Protein AF-F3GJQ0-F1 (afdb_monomer)

Nearest PDB structures (foldseek):
  4s3q-assembly3_C  TM=9.282E-01  e=2.557E-17  Escherichia coli K-12
  4s3r-assembly1_A  TM=8.932E-01  e=2.275E-17  Escherichia coli K-12
  4s3p-assembly1_A  TM=9.246E-01  e=1.756E-16  Escherichia coli K-12
  5jjh-assembly1_A  TM=8.600E-01  e=1.630E-13  Corynebacterium glutamicum
  1esw-assembly1_A  TM=8.258E-01  e=5.330E-09  Thermus aquaticus

Sequence (246 aa):
TVSAPPDILNRAGQSWGISAFSPDGLKRNGFRAFIEMLRANFAHAGGLRIDHVMGLQRLWVIPQGAPPSEGAYLNFPLDDMLRLLSLESWRHKAIVLGEDLGTVPEGLSEKLSARAILGMRVLLFEQNNGQFKPILDWSDQALATTSTHDLPTLAGWLSELDIEWNARLGHIDDQHESQWREERTREYESLRRALSQNIDSMPSDTEDPAQIIDAQHQRIIAALLSLQHFNALPCFTGRLRRCTVA

Solvent-accessible surface area (backbone atoms only — not comparable to full-atom values): 14317 Å² total; per-residue (Å²): 55,35,37,38,60,53,42,94,89,41,69,70,31,38,75,71,83,39,84,70,84,51,53,67,55,35,62,78,54,72,38,47,72,62,52,53,53,50,51,65,61,41,71,86,33,69,48,46,76,40,77,57,39,55,51,48,43,36,38,38,34,22,60,85,92,54,60,34,80,68,41,47,76,48,72,34,64,31,72,61,51,53,50,51,51,48,49,53,29,60,75,55,69,25,50,41,33,30,38,59,76,81,91,66,61,89,68,48,69,59,58,33,46,78,64,68,30,21,34,57,42,38,51,87,67,46,47,60,95,55,38,43,55,48,74,87,75,55,68,88,58,35,52,74,38,73,53,55,94,94,45,56,51,62,64,36,54,76,67,44,45,56,58,52,50,34,45,74,72,64,76,42,53,74,68,54,48,54,49,51,53,55,47,47,54,49,31,50,56,28,43,52,53,37,46,63,76,76,46,85,85,75,89,74,95,62,86,50,66,69,59,46,46,50,53,52,49,51,52,51,50,52,58,51,49,55,62,54,66,76,66,73,53,68,83,80,65,78,59,84,70,81,81,77,87,126

Secondary structure (DSSP, 8-state):
-BEE---SS-TT-EE--PPPPPHHHHHHTTTHHHHHHHHHHHTT-SEEEETTGGGGTEEEE--TT--GGG-EEEE--HHHHHHHHHHHHHHHT-EEEE---SSPPTTHHHHHHTTT-BEEEEGGGSEETTEEPPGGGS-TTEEEES--TTS--HHHHHTTHHHHHHHHTTSS-HHHHHHHHHHHHHHHHHHHHHHHTTS---------HHHHHHHHHHHHHHHHHHHHHTT--TTTTT--------

Structure (mmCIF, N/CA/C/O backbone):
data_AF-F3GJQ0-F1
#
_entry.id   AF-F3GJQ0-F1
#
loop_
_atom_site.group_PDB
_atom_site.id
_atom_site.type_symbol
_atom_site.label_atom_id
_atom_site.label_alt_id
_atom_site.label_comp_id
_atom_site.label_asym_id
_atom_site.label_entity_id
_atom_site.label_seq_id
_atom_site.pdbx_PDB_ins_code
_atom_site.Cartn_x
_atom_site.Cartn_y
_atom_site.Cartn_z
_atom_site.occupancy
_atom_site.B_iso_or_equiv
_atom_site.auth_seq_id
_atom_site.auth_comp_id
_atom_site.auth_asym_id
_atom_site.auth_atom_id
_atom_site.pdbx_PDB_model_num
ATOM 1 N N . THR A 1 1 ? 1.895 17.422 10.135 1.00 90.44 1 THR A N 1
ATOM 2 C CA . THR A 1 1 ? 1.193 16.752 9.018 1.00 90.44 1 THR A CA 1
ATOM 3 C C . THR A 1 1 ? 1.656 15.313 8.907 1.00 90.44 1 THR A C 1
ATOM 5 O O . THR A 1 1 ? 2.754 15.016 9.371 1.00 90.44 1 THR A O 1
ATOM 8 N N . VAL A 1 2 ? 0.839 14.431 8.329 1.00 93.25 2 VAL A N 1
ATOM 9 C CA . VAL A 1 2 ? 1.269 13.079 7.934 1.00 93.25 2 VAL A CA 1
ATOM 10 C C . VAL A 1 2 ? 2.226 13.177 6.747 1.00 93.25 2 VAL A C 1
ATOM 12 O O . VAL A 1 2 ? 2.123 14.092 5.921 1.00 93.25 2 VAL A O 1
ATOM 15 N N . SER A 1 3 ? 3.199 12.278 6.733 1.00 91.25 3 SER A N 1
ATOM 16 C CA . SER A 1 3 ? 4.356 12.274 5.851 1.00 91.25 3 SER A CA 1
ATOM 17 C C . SER A 1 3 ? 4.866 10.829 5.702 1.00 91.25 3 SER A C 1
ATOM 19 O O . SER A 1 3 ? 4.375 9.930 6.382 1.00 91.25 3 SER A O 1
ATOM 21 N N . ALA A 1 4 ? 5.862 10.612 4.847 1.00 90.50 4 ALA A N 1
ATOM 22 C CA . ALA A 1 4 ? 6.683 9.404 4.829 1.00 90.50 4 ALA A CA 1
ATOM 23 C C . ALA A 1 4 ? 8.164 9.795 4.962 1.00 90.50 4 ALA A C 1
ATOM 25 O O . ALA A 1 4 ? 8.564 10.818 4.387 1.00 90.50 4 ALA A O 1
ATOM 26 N N . PRO A 1 5 ? 8.975 9.024 5.710 1.00 89.00 5 PRO A N 1
ATOM 27 C CA . PRO A 1 5 ? 10.404 9.285 5.799 1.00 89.00 5 PRO A CA 1
ATOM 28 C C . PRO A 1 5 ? 11.064 9.093 4.423 1.00 89.00 5 PRO A C 1
ATOM 30 O O . PRO A 1 5 ? 10.507 8.397 3.575 1.00 89.00 5 PRO A O 1
ATOM 33 N N . PRO A 1 6 ? 12.253 9.672 4.196 1.00 84.44 6 PRO A N 1
ATOM 34 C CA . PRO A 1 6 ? 13.086 9.318 3.053 1.00 84.44 6 PRO A CA 1
ATOM 35 C C . PRO A 1 6 ? 13.263 7.804 2.904 1.00 84.44 6 PRO A C 1
ATOM 37 O O . PRO A 1 6 ? 13.593 7.119 3.875 1.00 84.44 6 PRO A O 1
ATOM 40 N N . ASP A 1 7 ? 13.076 7.298 1.688 1.00 81.06 7 ASP A N 1
ATOM 41 C CA . ASP A 1 7 ? 13.273 5.890 1.348 1.00 81.06 7 ASP A CA 1
ATOM 42 C C . ASP A 1 7 ? 14.056 5.722 0.030 1.00 81.06 7 ASP A C 1
ATOM 44 O O . ASP A 1 7 ? 14.554 6.688 -0.555 1.00 81.06 7 ASP A O 1
ATOM 48 N N . ILE A 1 8 ? 14.244 4.469 -0.397 1.00 71.25 8 ILE A N 1
ATOM 49 C CA . ILE A 1 8 ? 15.052 4.119 -1.575 1.00 71.25 8 ILE A CA 1
ATOM 50 C C . ILE A 1 8 ? 14.435 4.678 -2.867 1.00 71.25 8 ILE A C 1
ATOM 52 O O . ILE A 1 8 ? 15.179 5.103 -3.752 1.00 71.25 8 ILE A O 1
ATOM 56 N N . LEU A 1 9 ? 13.102 4.699 -2.963 1.00 70.38 9 LEU A N 1
ATOM 57 C CA . LEU A 1 9 ? 12.359 5.170 -4.133 1.00 70.38 9 LEU A CA 1
ATOM 58 C C . LEU A 1 9 ? 12.178 6.690 -4.096 1.00 70.38 9 LEU A C 1
ATOM 60 O O . LEU A 1 9 ? 12.309 7.360 -5.116 1.00 70.38 9 LEU A O 1
ATOM 64 N N . ASN A 1 10 ? 11.928 7.251 -2.914 1.00 77.44 10 ASN A N 1
ATOM 65 C CA . ASN A 1 10 ? 11.795 8.678 -2.689 1.00 77.44 10 ASN A CA 1
ATOM 66 C C . ASN A 1 10 ? 12.786 9.161 -1.623 1.00 77.44 10 ASN A C 1
ATOM 68 O O . ASN A 1 10 ? 12.472 9.287 -0.435 1.00 77.44 10 ASN A O 1
ATOM 72 N N . ARG A 1 11 ? 13.993 9.508 -2.083 1.00 79.75 11 ARG A N 1
ATOM 73 C CA . ARG A 1 11 ? 15.100 9.971 -1.227 1.00 79.75 11 ARG A CA 1
ATOM 74 C C . ARG A 1 11 ? 14.817 11.287 -0.498 1.00 79.75 11 ARG A C 1
ATOM 76 O O . ARG A 1 11 ? 15.514 11.599 0.462 1.00 79.75 11 ARG A O 1
ATOM 83 N N . ALA A 1 12 ? 13.832 12.067 -0.941 1.00 82.12 12 ALA A N 1
ATOM 84 C CA . ALA A 1 12 ? 13.420 13.296 -0.264 1.00 82.12 12 ALA A CA 1
ATOM 85 C C . ALA A 1 12 ? 12.366 13.045 0.832 1.00 82.12 12 ALA A C 1
ATOM 87 O O . ALA A 1 12 ? 12.103 13.929 1.651 1.00 82.12 12 ALA A O 1
ATOM 88 N N . GLY A 1 13 ? 11.772 11.849 0.866 1.00 85.19 13 GLY A N 1
ATOM 89 C CA . GLY A 1 13 ? 10.565 11.567 1.633 1.00 85.19 13 GLY A CA 1
ATOM 90 C C . GLY A 1 13 ? 9.341 12.257 1.030 1.00 85.19 13 GLY A C 1
ATOM 91 O O . GLY A 1 13 ? 9.386 12.847 -0.049 1.00 85.19 13 GLY A O 1
ATOM 92 N N . GLN A 1 14 ? 8.214 12.178 1.729 1.00 88.31 14 GLN A N 1
ATOM 93 C CA . GLN A 1 14 ? 6.944 12.710 1.229 1.00 88.31 14 GLN A CA 1
ATOM 94 C C . GLN A 1 14 ? 6.239 13.535 2.291 1.00 88.31 14 GLN A C 1
ATOM 96 O O . GLN A 1 14 ? 6.299 13.205 3.469 1.00 88.31 14 GLN A O 1
ATOM 101 N N . SER A 1 15 ? 5.513 14.573 1.889 1.00 89.25 15 SER A N 1
ATOM 102 C CA . SER A 1 15 ? 4.594 15.301 2.765 1.00 89.25 15 SER A CA 1
ATOM 103 C C . SER A 1 15 ? 3.219 15.314 2.118 1.00 89.25 15 SER A C 1
ATOM 105 O O . SER A 1 15 ? 3.046 15.883 1.045 1.00 89.25 15 SER A O 1
ATOM 107 N N . TRP A 1 16 ? 2.244 14.672 2.760 1.00 89.81 16 TRP A N 1
ATOM 108 C CA . TRP A 1 16 ? 0.916 14.471 2.170 1.00 89.81 16 TRP A CA 1
ATOM 109 C C . TRP A 1 16 ? -0.072 15.590 2.503 1.00 89.81 16 TRP A C 1
ATOM 111 O O . TRP A 1 16 ? -1.194 15.593 2.014 1.00 89.81 16 TRP A O 1
ATOM 121 N N . GLY A 1 17 ? 0.317 16.540 3.359 1.00 87.19 17 GLY A N 1
ATOM 122 C CA . GLY A 1 17 ? -0.520 17.693 3.705 1.00 87.19 17 GLY A CA 1
ATOM 123 C C . GLY A 1 17 ? -1.812 17.360 4.465 1.00 87.19 17 GLY A C 1
ATOM 124 O O . GLY A 1 17 ? -2.675 18.226 4.592 1.00 87.19 17 GLY A O 1
ATOM 125 N N . ILE A 1 18 ? -1.958 16.135 4.982 1.00 89.25 18 ILE A N 1
ATOM 126 C CA . ILE A 1 18 ? -3.141 15.690 5.728 1.00 89.25 18 ILE A CA 1
ATOM 127 C C . ILE A 1 18 ? -2.894 15.655 7.242 1.00 89.25 18 ILE A C 1
ATOM 129 O O . ILE A 1 18 ? -1.776 15.454 7.729 1.00 89.25 18 ILE A O 1
ATOM 133 N N . SER A 1 19 ? -3.969 15.833 8.006 1.00 89.94 19 SER A N 1
ATOM 134 C CA . SER A 1 19 ? -3.965 15.687 9.464 1.00 89.94 19 SER A CA 1
ATOM 135 C C . SER A 1 19 ? -4.218 14.236 9.868 1.00 89.94 19 SER A C 1
ATOM 137 O O . SER A 1 19 ? -5.042 13.555 9.265 1.00 89.94 19 SER A O 1
ATOM 139 N N . ALA A 1 20 ? -3.550 13.781 10.928 1.00 90.50 20 ALA A N 1
ATOM 140 C CA . ALA A 1 20 ? -3.835 12.496 11.561 1.00 90.50 20 ALA A CA 1
ATOM 141 C C . ALA A 1 20 ? -4.808 12.660 12.731 1.00 90.50 20 ALA A C 1
ATOM 143 O O . ALA A 1 20 ? -4.910 13.729 13.341 1.00 90.50 20 ALA A O 1
ATOM 144 N N . PHE A 1 21 ? -5.458 11.564 13.115 1.00 94.56 21 PHE A N 1
ATOM 145 C CA . PHE A 1 21 ? -6.062 11.480 14.438 1.00 94.56 21 PHE A CA 1
ATOM 146 C C . PHE A 1 21 ? -5.002 11.679 15.532 1.00 94.56 21 PHE A C 1
ATOM 148 O O . PHE A 1 21 ? -3.864 11.232 15.410 1.00 94.56 21 PHE A O 1
ATOM 155 N N . SER A 1 22 ? -5.398 12.288 16.649 1.00 96.12 22 SER A N 1
ATOM 156 C CA . SER A 1 22 ? -4.618 12.217 17.887 1.00 96.12 22 SER A CA 1
ATOM 157 C C . SER A 1 22 ? -4.839 10.843 18.542 1.00 96.12 22 SER A C 1
ATOM 159 O O . SER A 1 22 ? -5.997 10.530 18.838 1.00 96.12 22 SER A O 1
ATOM 161 N N . PRO A 1 23 ? -3.793 10.040 18.830 1.00 96.88 23 PRO A N 1
ATOM 162 C CA . PRO A 1 23 ? -3.945 8.750 19.512 1.00 96.88 23 PRO A CA 1
ATOM 163 C C . PRO A 1 23 ? -4.661 8.866 20.865 1.00 96.88 23 PRO A C 1
ATOM 165 O O . PRO A 1 23 ? -5.589 8.109 21.155 1.00 96.88 23 PRO A O 1
ATOM 168 N N . ASP A 1 24 ? -4.304 9.872 21.667 1.00 97.38 24 ASP A N 1
ATOM 169 C CA . ASP A 1 24 ? -4.981 10.154 22.939 1.00 97.38 24 ASP A CA 1
ATOM 170 C C . ASP A 1 24 ? -6.389 10.712 22.725 1.00 97.38 24 ASP A C 1
ATOM 172 O O . ASP A 1 24 ? -7.305 10.440 23.502 1.00 97.38 24 ASP A O 1
ATOM 176 N N . GLY A 1 25 ? -6.589 11.495 21.662 1.00 97.81 25 GLY A N 1
ATOM 177 C CA . GLY A 1 25 ? -7.908 11.957 21.238 1.00 97.81 25 GLY A CA 1
ATOM 178 C C . GLY A 1 25 ? -8.855 10.800 20.911 1.00 97.81 25 GLY A C 1
ATOM 179 O O . GLY A 1 25 ? -9.999 10.823 21.363 1.00 97.81 25 GLY A O 1
ATOM 180 N N . LEU A 1 26 ? -8.379 9.771 20.201 1.00 98.12 26 LEU A N 1
ATOM 181 C CA . LEU A 1 26 ? -9.156 8.565 19.901 1.00 98.12 26 LEU A CA 1
ATOM 182 C C . LEU A 1 26 ? -9.608 7.873 21.188 1.00 98.12 26 LEU A C 1
ATOM 184 O O . LEU A 1 26 ? -10.804 7.654 21.367 1.00 98.12 26 LEU A O 1
ATOM 188 N N . LYS A 1 27 ? -8.678 7.606 22.113 1.00 97.88 27 LYS A N 1
ATOM 189 C CA . LYS A 1 27 ? -8.990 6.940 23.387 1.00 97.88 27 LYS A CA 1
ATOM 190 C C . LYS A 1 27 ? -9.980 7.742 24.232 1.00 97.88 27 LYS A C 1
ATOM 192 O O . LYS A 1 27 ? -10.993 7.200 24.665 1.00 97.88 27 LYS A O 1
ATOM 197 N N . ARG A 1 28 ? -9.728 9.045 24.423 1.00 98.38 28 ARG A N 1
ATOM 198 C CA . ARG A 1 28 ? -10.587 9.928 25.238 1.00 98.38 28 ARG A CA 1
ATOM 199 C C . ARG A 1 28 ? -12.017 10.039 24.714 1.00 98.38 28 ARG A C 1
ATOM 201 O O . ARG A 1 28 ? -12.924 10.269 25.502 1.00 98.38 28 ARG A O 1
ATOM 208 N N . ASN A 1 29 ? -12.217 9.870 23.408 1.00 98.25 29 ASN A N 1
ATOM 209 C CA . ASN A 1 29 ? -13.528 9.973 22.766 1.00 98.25 29 ASN A CA 1
ATOM 210 C C . ASN A 1 29 ? -14.100 8.606 22.354 1.00 98.25 29 ASN A C 1
ATOM 212 O O . ASN A 1 29 ? -14.966 8.540 21.480 1.00 98.25 29 ASN A O 1
ATOM 216 N N . GLY A 1 30 ? -13.600 7.508 22.937 1.00 98.25 30 GLY A N 1
ATOM 217 C CA . GLY A 1 30 ? -14.118 6.159 22.691 1.00 98.25 30 GLY A CA 1
ATOM 218 C C . GLY A 1 30 ? -14.054 5.729 21.223 1.00 98.25 30 GLY A C 1
ATOM 219 O O . GLY A 1 30 ? -14.944 5.029 20.754 1.00 98.25 30 GLY A O 1
ATOM 220 N N . PHE A 1 31 ? -13.041 6.190 20.481 1.00 98.69 31 PHE A N 1
ATOM 221 C CA . PHE A 1 31 ? -12.814 5.901 19.058 1.00 98.69 31 PHE A CA 1
ATOM 222 C C . PHE A 1 31 ? -13.946 6.325 18.112 1.00 98.69 31 PHE A C 1
ATOM 224 O O . PHE A 1 31 ? -13.973 5.901 16.957 1.00 98.69 31 PHE A O 1
ATOM 231 N N . ARG A 1 32 ? -14.862 7.189 18.564 1.00 98.44 32 ARG A N 1
ATOM 232 C CA . ARG A 1 32 ? -16.086 7.541 17.835 1.00 98.44 32 ARG A CA 1
ATOM 233 C C . ARG A 1 32 ? -15.843 7.934 16.374 1.00 98.44 32 ARG A C 1
ATOM 235 O O . ARG A 1 32 ? -16.460 7.349 15.493 1.00 98.44 32 ARG A O 1
ATOM 242 N N . ALA A 1 33 ? -14.919 8.862 16.119 1.00 97.81 33 ALA A N 1
ATOM 243 C CA . ALA A 1 33 ? -14.633 9.339 14.763 1.00 97.81 33 ALA A CA 1
ATOM 244 C C . ALA A 1 33 ? -14.096 8.229 13.838 1.00 97.81 33 ALA A C 1
ATOM 246 O O . ALA A 1 33 ? -14.461 8.167 12.668 1.00 97.81 33 ALA A O 1
ATOM 247 N N . PHE A 1 34 ? -13.273 7.316 14.366 1.00 98.38 34 PHE A N 1
ATOM 248 C CA . PHE A 1 34 ? -12.769 6.168 13.609 1.00 98.38 34 PHE A CA 1
ATOM 249 C C . PHE A 1 34 ? -13.900 5.190 13.263 1.00 98.38 34 PHE A C 1
ATOM 251 O O . PHE A 1 34 ? -14.020 4.762 12.120 1.00 98.38 34 PHE A O 1
ATOM 258 N N . ILE A 1 35 ? -14.777 4.890 14.224 1.00 98.69 35 ILE A N 1
ATOM 259 C CA . ILE A 1 35 ? -15.933 4.006 14.014 1.00 98.69 35 ILE A CA 1
ATOM 260 C C . ILE A 1 35 ? -16.910 4.608 12.991 1.00 98.69 35 ILE A C 1
ATOM 262 O O . ILE A 1 35 ? -17.382 3.902 12.103 1.00 98.69 35 ILE A O 1
ATOM 266 N N . GLU A 1 36 ? -17.209 5.906 13.094 1.00 98.50 36 GLU A N 1
ATOM 267 C CA . GLU A 1 36 ? -18.072 6.617 12.141 1.00 98.50 36 GLU A CA 1
ATOM 268 C C . GLU A 1 36 ? -17.487 6.583 10.719 1.00 98.50 36 GLU A C 1
ATOM 270 O O . GLU A 1 36 ? -18.210 6.273 9.771 1.00 98.50 36 GLU A O 1
ATOM 275 N N . MET A 1 37 ? -16.174 6.799 10.575 1.00 97.75 37 MET A N 1
ATOM 276 C CA . MET A 1 37 ? -15.468 6.687 9.294 1.00 97.75 37 MET A CA 1
ATOM 277 C C . MET A 1 37 ? -15.574 5.277 8.699 1.00 97.75 37 MET A C 1
ATOM 279 O O . MET A 1 37 ? -15.878 5.135 7.514 1.00 97.75 37 MET A O 1
ATOM 283 N N . LEU A 1 38 ? -15.358 4.230 9.502 1.00 98.06 38 LEU A N 1
ATOM 284 C CA . LEU A 1 38 ? -15.472 2.846 9.034 1.00 98.06 38 LEU A CA 1
ATOM 285 C C . LEU A 1 38 ? -16.889 2.532 8.551 1.00 98.06 38 LEU A C 1
ATOM 287 O O . LEU A 1 38 ? -17.061 2.012 7.453 1.00 98.06 38 LEU A O 1
ATOM 291 N N . ARG A 1 39 ? -17.910 2.895 9.333 1.00 98.31 39 ARG A N 1
ATOM 292 C CA . ARG A 1 39 ? -19.319 2.673 8.970 1.00 98.31 39 ARG A CA 1
ATOM 293 C C . ARG A 1 39 ? -19.700 3.367 7.674 1.00 98.31 39 ARG A C 1
ATOM 295 O O . ARG A 1 39 ? -20.374 2.762 6.848 1.00 98.31 39 ARG A O 1
ATOM 302 N N . ALA A 1 40 ? -19.252 4.606 7.482 1.00 98.25 40 ALA A N 1
ATOM 303 C CA . ALA A 1 40 ? -19.500 5.335 6.244 1.00 98.25 40 ALA A CA 1
ATOM 304 C C . ALA A 1 40 ? -18.891 4.617 5.029 1.00 98.25 40 ALA A C 1
ATOM 306 O O . ALA A 1 40 ? -19.557 4.472 4.008 1.00 98.25 40 ALA A O 1
ATOM 307 N N . ASN A 1 41 ? -17.662 4.108 5.154 1.00 97.50 41 ASN A N 1
ATOM 308 C CA . ASN A 1 41 ? -16.990 3.391 4.068 1.00 97.50 41 ASN A CA 1
ATOM 309 C C . ASN A 1 41 ? -17.584 1.996 3.809 1.00 97.50 41 ASN A C 1
ATOM 311 O O . ASN A 1 41 ? -17.639 1.555 2.664 1.00 97.50 41 ASN A O 1
ATOM 315 N N . PHE A 1 42 ? -18.078 1.311 4.843 1.00 97.50 42 PHE A N 1
ATOM 316 C CA . PHE A 1 42 ? -18.718 0.002 4.695 1.00 97.50 42 PHE A CA 1
ATOM 317 C C . PHE A 1 42 ? -20.190 0.062 4.269 1.00 97.50 42 PHE A C 1
ATOM 319 O O . PHE A 1 42 ? -20.742 -0.965 3.879 1.00 97.50 42 PHE A O 1
ATOM 326 N N . ALA A 1 43 ? -20.845 1.227 4.327 1.00 96.00 43 ALA A N 1
ATOM 327 C CA . ALA A 1 43 ? -22.294 1.349 4.145 1.00 96.00 43 ALA A CA 1
ATOM 328 C C . ALA A 1 43 ? -22.816 0.733 2.832 1.00 96.00 43 ALA A C 1
ATOM 330 O O . ALA A 1 43 ? -23.939 0.223 2.793 1.00 96.00 43 ALA A O 1
ATOM 331 N N . HIS A 1 44 ? -22.011 0.775 1.766 1.00 94.00 44 HIS A N 1
ATOM 332 C CA . HIS A 1 44 ? -22.423 0.389 0.412 1.00 94.00 44 HIS A CA 1
ATOM 333 C C . HIS A 1 44 ? -21.398 -0.486 -0.326 1.00 94.00 44 HIS A C 1
ATOM 335 O O . HIS A 1 44 ? -21.485 -0.626 -1.545 1.00 94.00 44 HIS A O 1
ATOM 341 N N . ALA A 1 45 ? -20.430 -1.074 0.384 1.00 92.19 45 ALA A N 1
ATOM 342 C CA . ALA A 1 45 ? -19.343 -1.841 -0.219 1.00 92.19 45 ALA A CA 1
ATOM 343 C C . ALA A 1 45 ? -19.212 -3.239 0.404 1.00 92.19 45 ALA A C 1
ATOM 345 O O . ALA A 1 45 ? -19.318 -3.408 1.615 1.00 92.19 45 ALA A O 1
ATOM 346 N N . GLY A 1 46 ? -18.924 -4.243 -0.431 1.00 95.38 46 GLY A N 1
ATOM 347 C CA . GLY A 1 46 ? -18.602 -5.607 0.015 1.00 95.38 46 GLY A CA 1
ATOM 348 C C . GLY A 1 46 ? -17.167 -5.768 0.531 1.00 95.38 46 GLY A C 1
ATOM 349 O O . GLY A 1 46 ? -16.778 -6.859 0.942 1.00 95.38 46 GLY A O 1
ATOM 350 N N . GLY A 1 47 ? -16.371 -4.698 0.509 1.00 94.19 47 GLY A N 1
ATOM 351 C CA . GLY A 1 47 ? -14.996 -4.704 0.976 1.00 94.19 47 GLY A CA 1
ATOM 352 C C . GLY A 1 47 ? -14.435 -3.303 1.182 1.00 94.19 47 GLY A C 1
ATOM 353 O O . GLY A 1 47 ? -14.950 -2.337 0.622 1.00 94.19 47 GLY A O 1
ATOM 354 N N . LEU A 1 48 ? -13.373 -3.208 1.978 1.00 97.19 48 LEU A N 1
ATOM 355 C CA . LEU A 1 48 ? -12.657 -1.969 2.264 1.00 97.19 48 LEU A CA 1
ATOM 356 C C . LEU A 1 48 ? -11.149 -2.184 2.118 1.00 97.19 48 LEU A C 1
ATOM 358 O O . LEU A 1 48 ? -10.581 -3.047 2.786 1.00 97.19 48 LEU A O 1
ATOM 362 N N . ARG A 1 49 ? -10.500 -1.369 1.281 1.00 97.81 49 ARG A N 1
ATOM 363 C CA . ARG A 1 49 ? -9.039 -1.234 1.262 1.00 97.81 49 ARG A CA 1
ATOM 364 C C . ARG A 1 49 ? -8.633 -0.114 2.218 1.00 97.81 49 ARG A C 1
ATOM 366 O O . ARG A 1 49 ? -9.022 1.031 2.011 1.00 97.81 49 ARG A O 1
ATOM 373 N N . ILE A 1 50 ? -7.862 -0.444 3.248 1.00 97.44 50 ILE A N 1
ATOM 374 C CA . ILE A 1 50 ? -7.209 0.515 4.135 1.00 97.44 50 ILE A CA 1
ATOM 375 C C . ILE A 1 50 ? -5.867 0.870 3.510 1.00 97.44 50 ILE A C 1
ATOM 377 O O . ILE A 1 50 ? -4.947 0.053 3.499 1.00 97.44 50 ILE A O 1
ATOM 381 N N . ASP A 1 51 ? -5.793 2.079 2.971 1.00 95.31 51 ASP A N 1
ATOM 382 C CA . ASP A 1 51 ? -4.544 2.662 2.498 1.00 95.31 51 ASP A CA 1
ATOM 383 C C . ASP A 1 51 ? -3.578 2.863 3.673 1.00 95.31 51 ASP A C 1
ATOM 385 O O . ASP A 1 51 ? -4.011 3.262 4.760 1.00 95.31 51 ASP A O 1
ATOM 389 N N . HIS A 1 52 ? -2.299 2.544 3.473 1.00 94.62 52 HIS A N 1
ATOM 390 C CA . HIS A 1 52 ? -1.250 2.620 4.480 1.00 94.62 52 HIS A CA 1
ATOM 391 C C . HIS A 1 52 ? -1.657 1.980 5.816 1.00 94.62 52 HIS A C 1
ATOM 393 O O . HIS A 1 52 ? -1.738 2.646 6.855 1.00 94.62 52 HIS A O 1
ATOM 399 N N . VAL A 1 53 ? -1.927 0.667 5.822 1.00 97.06 53 VAL A N 1
ATOM 400 C CA . VAL A 1 53 ? -2.480 -0.036 7.001 1.00 97.06 53 VAL A CA 1
ATOM 401 C C . VAL A 1 53 ? -1.569 0.057 8.232 1.00 97.06 53 VAL A C 1
ATOM 403 O O . VAL A 1 53 ? -2.040 0.005 9.373 1.00 97.06 53 VAL A O 1
ATOM 406 N N . MET A 1 54 ? -0.271 0.291 8.017 1.00 95.69 54 MET A N 1
ATOM 407 C CA . MET A 1 54 ? 0.715 0.606 9.052 1.00 95.69 54 MET A CA 1
ATOM 408 C C . MET A 1 54 ? 0.293 1.791 9.925 1.00 95.69 54 MET A C 1
ATOM 410 O O . MET A 1 54 ? 0.640 1.812 11.106 1.00 95.69 54 MET A O 1
ATOM 414 N N . GLY A 1 55 ? -0.516 2.717 9.400 1.00 95.44 55 GLY A N 1
ATOM 415 C CA . GLY A 1 55 ? -1.084 3.852 10.123 1.00 95.44 55 GLY A CA 1
ATOM 416 C C . GLY A 1 55 ? -1.955 3.474 11.323 1.00 95.44 55 GLY A C 1
ATOM 417 O O . GLY A 1 55 ? -2.107 4.275 12.244 1.00 95.44 55 GLY A O 1
ATOM 418 N N . LEU A 1 56 ? -2.468 2.238 11.374 1.00 97.00 56 LEU A N 1
ATOM 419 C CA . LEU A 1 56 ? -3.143 1.701 12.561 1.00 97.00 56 LEU A CA 1
ATOM 420 C C . LEU A 1 56 ? -2.163 1.429 13.718 1.00 97.00 56 LEU A C 1
ATOM 422 O O . LEU A 1 56 ? -2.579 1.385 14.874 1.00 97.00 56 LEU A O 1
ATOM 426 N N . GLN A 1 57 ? -0.872 1.248 13.423 1.00 96.94 57 GLN A N 1
ATOM 427 C CA . GLN A 1 57 ? 0.196 1.030 14.403 1.00 96.94 57 GLN A CA 1
ATOM 428 C C . GLN A 1 57 ? 1.015 2.291 14.654 1.00 96.94 57 GLN A C 1
ATOM 430 O O . GLN A 1 57 ? 1.276 2.633 15.808 1.00 96.94 57 GLN A O 1
ATOM 435 N N . ARG A 1 58 ? 1.453 2.963 13.590 1.00 95.50 58 ARG A N 1
ATOM 436 C CA . ARG A 1 58 ? 2.255 4.180 13.668 1.00 95.50 58 ARG A CA 1
ATOM 437 C C . ARG A 1 58 ? 2.126 5.002 12.394 1.00 95.50 58 ARG A C 1
ATOM 439 O O . ARG A 1 58 ? 2.059 4.443 11.308 1.00 95.50 58 ARG A O 1
ATOM 446 N N . LEU A 1 59 ? 2.182 6.322 12.524 1.00 95.12 59 LEU A N 1
ATOM 447 C CA . LEU A 1 59 ? 2.285 7.239 11.388 1.00 95.12 59 LEU A CA 1
ATOM 448 C C . LEU A 1 59 ? 3.564 8.053 11.491 1.00 95.12 59 LEU A C 1
ATOM 450 O O . LEU A 1 59 ? 3.906 8.522 12.577 1.00 95.12 59 LEU A O 1
ATOM 454 N N . TRP A 1 60 ? 4.247 8.248 10.366 1.00 94.81 60 TRP A N 1
ATOM 455 C CA . TRP A 1 60 ? 5.306 9.243 10.286 1.00 94.81 60 TRP A CA 1
ATOM 456 C C . TRP A 1 60 ? 4.671 10.630 10.200 1.00 94.81 60 TRP A C 1
ATOM 458 O O . TRP A 1 60 ? 3.861 10.923 9.317 1.00 94.81 60 TRP A O 1
ATOM 468 N N . VAL A 1 61 ? 4.992 11.478 11.170 1.00 95.06 61 VAL A N 1
ATOM 469 C CA . VAL A 1 61 ? 4.462 12.836 11.260 1.00 95.06 61 VAL A CA 1
ATOM 470 C C . VAL A 1 61 ? 5.603 13.826 11.344 1.00 95.06 61 VAL A C 1
ATOM 472 O O . VAL A 1 61 ? 6.604 13.583 12.012 1.00 95.06 61 VAL A O 1
ATOM 475 N N . ILE A 1 62 ? 5.426 14.964 10.685 1.00 94.81 62 ILE A N 1
ATOM 476 C CA . ILE A 1 62 ? 6.386 16.069 10.688 1.00 94.81 62 ILE A CA 1
ATOM 477 C C . ILE A 1 62 ? 5.725 17.321 11.277 1.00 94.81 62 ILE A C 1
ATOM 479 O O . ILE A 1 62 ? 4.506 17.514 11.095 1.00 94.81 62 ILE A O 1
ATOM 483 N N . PRO A 1 63 ? 6.484 18.189 11.971 1.00 92.81 63 PRO A N 1
ATOM 484 C CA . PRO A 1 63 ? 6.018 19.527 12.309 1.00 92.81 63 PRO A CA 1
ATOM 485 C C . PRO A 1 63 ? 5.553 20.282 11.058 1.00 92.81 63 PRO A C 1
ATOM 487 O O . PRO A 1 63 ? 6.038 20.054 9.950 1.00 92.81 63 PRO A O 1
ATOM 490 N N . GLN A 1 64 ? 4.578 21.176 11.215 1.00 90.69 64 GLN A N 1
ATOM 491 C CA . GLN A 1 64 ? 4.077 21.948 10.080 1.00 90.69 64 GLN A CA 1
ATOM 492 C C . GLN A 1 64 ? 5.202 22.818 9.497 1.00 90.69 64 GLN A C 1
ATOM 494 O O . GLN A 1 64 ? 5.792 23.616 10.217 1.00 90.69 64 GLN A O 1
ATOM 499 N N . GLY A 1 65 ? 5.473 22.668 8.197 1.00 88.75 65 GLY A N 1
ATOM 500 C CA . GLY A 1 65 ? 6.523 23.411 7.488 1.00 88.75 65 GLY A CA 1
ATOM 501 C C . GLY A 1 65 ? 7.934 22.820 7.594 1.00 88.75 65 GLY A C 1
ATOM 502 O O . GLY A 1 65 ? 8.835 23.339 6.943 1.00 88.75 65 GLY A O 1
ATOM 503 N N . ALA A 1 66 ? 8.131 21.746 8.363 1.00 92.44 66 ALA A N 1
ATOM 504 C CA . ALA A 1 66 ? 9.409 21.041 8.435 1.00 92.44 66 ALA A CA 1
ATOM 505 C C . ALA A 1 66 ? 9.604 20.090 7.232 1.00 92.44 66 ALA A C 1
ATOM 507 O O . ALA A 1 66 ? 8.614 19.655 6.633 1.00 92.44 66 ALA A O 1
ATOM 508 N N . PRO A 1 67 ? 10.854 19.745 6.868 1.00 92.31 67 PRO A N 1
ATOM 509 C CA . PRO A 1 67 ? 11.127 18.743 5.840 1.00 92.31 67 PRO A CA 1
ATOM 510 C C . PRO A 1 67 ? 10.787 17.312 6.316 1.00 92.31 67 PRO A C 1
ATOM 512 O O . PRO A 1 67 ? 10.823 17.041 7.520 1.00 92.31 67 PRO A O 1
ATOM 515 N N . PRO A 1 68 ? 10.520 16.353 5.398 1.00 91.31 68 PRO A N 1
ATOM 516 C CA . PRO A 1 68 ? 10.204 14.961 5.751 1.00 91.31 68 PRO A CA 1
ATOM 517 C C . PRO A 1 68 ? 11.255 14.251 6.617 1.00 91.31 68 PRO A C 1
ATOM 519 O O . PRO A 1 68 ? 10.919 13.339 7.373 1.00 91.31 68 PRO A O 1
ATOM 522 N N . SER A 1 69 ? 12.516 14.686 6.536 1.00 90.88 69 SER A N 1
ATOM 523 C CA . SER A 1 69 ? 13.643 14.178 7.328 1.00 90.88 69 SER A CA 1
ATOM 524 C C . SER A 1 69 ? 13.555 14.489 8.826 1.00 90.88 69 SER A C 1
ATOM 526 O O . SER A 1 69 ? 14.221 13.828 9.615 1.00 90.88 69 SER A O 1
ATOM 528 N N . GLU A 1 70 ? 12.753 15.475 9.230 1.00 93.94 70 GLU A N 1
ATOM 529 C CA . GLU A 1 70 ? 12.606 15.915 10.628 1.00 93.94 70 GLU A CA 1
ATOM 530 C C . GLU A 1 70 ? 11.354 15.336 11.308 1.00 93.94 70 GLU A C 1
ATOM 532 O O . GLU A 1 70 ? 10.850 15.865 12.301 1.00 93.94 70 GLU A O 1
ATOM 537 N N . GLY A 1 71 ? 10.807 14.257 10.751 1.00 93.31 71 GLY A N 1
ATOM 538 C CA . GLY A 1 71 ? 9.638 13.597 11.312 1.00 93.31 71 GLY A CA 1
ATOM 539 C C . GLY A 1 71 ? 9.950 12.643 12.460 1.00 93.31 71 GLY A C 1
ATOM 540 O O . GLY A 1 71 ? 11.096 12.378 12.825 1.00 93.31 71 GLY A O 1
ATOM 541 N N . ALA A 1 72 ? 8.880 12.098 13.025 1.00 94.81 72 ALA A N 1
ATOM 542 C CA . ALA A 1 72 ? 8.931 11.024 14.000 1.00 94.81 72 ALA A CA 1
ATOM 543 C C . ALA A 1 72 ? 7.736 10.086 13.822 1.00 94.81 72 ALA A C 1
ATOM 545 O O . ALA A 1 72 ? 6.681 10.477 13.316 1.00 94.81 72 ALA A O 1
ATOM 546 N N . TYR A 1 73 ? 7.878 8.846 14.289 1.00 94.94 73 TYR A N 1
ATOM 547 C CA . TYR A 1 73 ? 6.752 7.923 14.363 1.00 94.94 73 TYR A CA 1
ATOM 548 C C . TYR A 1 73 ? 5.875 8.221 15.581 1.00 94.94 73 TYR A C 1
ATOM 550 O O . TYR A 1 73 ? 6.316 8.121 16.726 1.00 94.94 73 TYR A O 1
ATOM 558 N N . LEU A 1 74 ? 4.607 8.525 15.324 1.00 95.25 74 LEU A N 1
ATOM 559 C CA . LEU A 1 74 ? 3.558 8.615 16.330 1.00 95.25 74 LEU A CA 1
ATOM 560 C C . LEU A 1 74 ? 2.845 7.266 16.438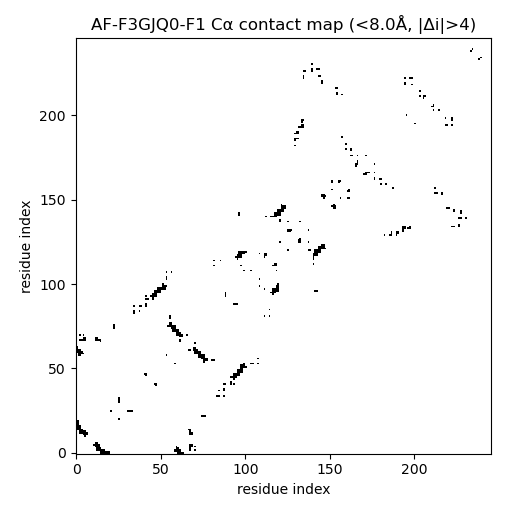 1.00 95.25 74 LEU A C 1
ATOM 562 O O . LEU A 1 74 ? 2.246 6.817 15.464 1.00 95.25 74 LEU A O 1
ATOM 566 N N . ASN A 1 75 ? 2.893 6.631 17.611 1.00 96.88 75 ASN A N 1
ATOM 567 C CA . ASN A 1 75 ? 2.267 5.326 17.838 1.00 96.88 75 ASN A CA 1
ATOM 568 C C . ASN A 1 75 ? 0.753 5.438 18.063 1.00 96.88 75 ASN A C 1
ATOM 570 O O . ASN A 1 75 ? 0.274 6.309 18.792 1.00 96.88 75 ASN A O 1
ATOM 574 N N . PHE A 1 76 ? 0.016 4.493 17.490 1.00 97.69 76 PHE A N 1
ATOM 575 C CA . PHE A 1 76 ? -1.431 4.356 17.585 1.00 97.69 76 PHE A CA 1
ATOM 576 C C . PHE A 1 76 ? -1.816 3.109 18.399 1.00 97.69 76 PHE A C 1
ATOM 578 O O . PHE A 1 76 ? -1.029 2.165 18.517 1.00 97.69 76 PHE A O 1
ATOM 585 N N . PRO A 1 77 ? -3.017 3.082 19.006 1.00 97.75 77 PRO A N 1
ATOM 586 C CA . PRO A 1 77 ? -3.519 1.927 19.752 1.00 97.75 77 PRO A CA 1
ATOM 587 C C . PRO A 1 77 ? -3.955 0.786 18.813 1.00 97.75 77 PRO A C 1
ATOM 589 O O . PRO A 1 77 ? -5.145 0.503 18.668 1.00 97.75 77 PRO A O 1
ATOM 592 N N . LEU A 1 78 ? -2.973 0.124 18.193 1.00 97.50 78 LEU A N 1
ATOM 593 C CA . LEU A 1 78 ? -3.156 -0.882 17.144 1.00 97.50 78 LEU A CA 1
ATOM 594 C C . LEU A 1 78 ? -4.211 -1.934 17.479 1.00 97.50 78 LEU A C 1
ATOM 596 O O . LEU A 1 78 ? -5.124 -2.164 16.691 1.00 97.50 78 LEU A O 1
ATOM 600 N N . ASP A 1 79 ? -4.100 -2.584 18.639 1.00 97.81 79 ASP A N 1
ATOM 601 C CA . ASP A 1 79 ? -4.982 -3.706 18.961 1.00 97.81 79 ASP A CA 1
ATOM 602 C C . ASP A 1 79 ? -6.447 -3.269 19.112 1.00 97.81 79 ASP A C 1
ATOM 604 O O . ASP A 1 79 ? -7.342 -4.011 18.707 1.00 97.81 79 ASP A O 1
ATOM 608 N N . ASP A 1 80 ? -6.709 -2.066 19.629 1.00 98.38 80 ASP A N 1
ATOM 609 C CA . ASP A 1 80 ? -8.068 -1.522 19.726 1.00 98.38 80 ASP A CA 1
ATOM 610 C C . ASP A 1 80 ? -8.611 -1.158 18.343 1.00 98.38 80 ASP A C 1
ATOM 612 O O . ASP A 1 80 ? -9.737 -1.521 18.000 1.00 98.38 80 ASP A O 1
ATOM 616 N N . MET A 1 81 ? -7.791 -0.511 17.512 1.00 98.44 81 MET A N 1
ATOM 617 C CA . MET A 1 81 ? -8.180 -0.138 16.152 1.00 98.44 81 MET A CA 1
ATOM 618 C C . MET A 1 81 ? -8.459 -1.369 15.282 1.00 98.44 81 MET A C 1
ATOM 620 O O . MET A 1 81 ? -9.474 -1.401 14.590 1.00 98.44 81 MET A O 1
ATOM 624 N N . LEU A 1 82 ? -7.633 -2.416 15.371 1.00 98.44 82 LEU A N 1
ATOM 625 C CA . LEU A 1 82 ? -7.858 -3.675 14.657 1.00 98.44 82 LEU A CA 1
ATOM 626 C C . LEU A 1 82 ? -9.119 -4.401 15.137 1.00 98.44 82 LEU A C 1
ATOM 628 O O . LEU A 1 82 ? -9.852 -4.950 14.313 1.00 98.44 82 LEU A O 1
ATOM 632 N N . ARG A 1 83 ? -9.404 -4.408 16.449 1.00 98.44 83 ARG A N 1
ATOM 633 C CA . ARG A 1 83 ? -10.650 -4.985 16.989 1.00 98.44 83 ARG A CA 1
ATOM 634 C C . ARG A 1 83 ? -11.878 -4.254 16.451 1.00 98.44 83 ARG A C 1
ATOM 636 O O . ARG A 1 83 ? -12.825 -4.906 16.022 1.00 98.44 83 ARG A O 1
ATOM 643 N N . LEU A 1 84 ? -11.849 -2.922 16.440 1.00 98.56 84 LEU A N 1
ATOM 644 C CA . LEU A 1 84 ? -12.943 -2.096 15.925 1.00 98.56 84 LEU A CA 1
ATOM 645 C C . LEU A 1 84 ? -13.133 -2.270 14.413 1.00 98.56 84 LEU A C 1
ATOM 647 O O . LEU A 1 84 ? -14.262 -2.448 13.964 1.00 98.56 84 LEU A O 1
ATOM 651 N N . LEU A 1 85 ? -12.042 -2.295 13.644 1.00 98.56 85 LEU A N 1
ATOM 652 C CA . LEU A 1 85 ? -12.068 -2.574 12.207 1.00 98.56 85 LEU A CA 1
ATOM 653 C C . LEU A 1 85 ? -12.692 -3.940 11.911 1.00 98.56 85 LEU A C 1
ATOM 655 O O . LEU A 1 85 ? -13.607 -4.030 11.097 1.00 98.56 85 LEU A O 1
ATOM 659 N N . SER A 1 86 ? -12.250 -4.980 12.621 1.00 98.12 86 SER A N 1
ATOM 660 C CA . SER A 1 86 ? -12.777 -6.342 12.466 1.00 98.12 86 SER A CA 1
ATOM 661 C C . SER A 1 86 ? -14.260 -6.421 12.842 1.00 98.12 86 SER A C 1
ATOM 663 O O . SER A 1 86 ? -15.044 -7.076 12.158 1.00 98.12 86 SER A O 1
ATOM 665 N N . LEU A 1 87 ? -14.671 -5.725 13.909 1.00 98.31 87 LEU A N 1
ATOM 666 C CA . LEU A 1 87 ? -16.067 -5.669 14.339 1.00 98.31 87 LEU A CA 1
ATOM 667 C C . LEU A 1 87 ? -16.957 -4.998 13.287 1.00 98.31 87 LEU A C 1
ATOM 669 O O . LEU A 1 87 ? -18.013 -5.535 12.952 1.00 98.31 87 LEU A O 1
ATOM 673 N N . GLU A 1 88 ? -16.561 -3.836 12.767 1.00 98.44 88 GLU A N 1
ATOM 674 C CA . GLU A 1 88 ? -17.353 -3.136 11.752 1.00 98.44 88 GLU A CA 1
ATOM 675 C C . GLU A 1 88 ? -17.353 -3.901 10.418 1.00 98.44 88 GLU A C 1
ATOM 677 O O . GLU A 1 88 ? -18.417 -4.044 9.818 1.00 98.44 88 GLU A O 1
ATOM 682 N N . SER A 1 89 ? -16.230 -4.504 10.014 1.00 97.94 89 SER A N 1
ATOM 683 C CA . SER A 1 89 ? -16.154 -5.427 8.868 1.00 97.94 89 SER A CA 1
ATOM 684 C C . SER A 1 89 ? -17.154 -6.584 9.000 1.00 97.94 89 SER A C 1
ATOM 686 O O . SER A 1 89 ? -17.965 -6.808 8.098 1.00 97.94 89 SER A O 1
ATOM 688 N N . TRP A 1 90 ? -17.177 -7.266 10.151 1.00 97.69 90 TRP A N 1
ATOM 689 C CA . TRP A 1 90 ? -18.117 -8.358 10.417 1.00 97.69 90 TRP A CA 1
ATOM 690 C C . TRP A 1 90 ? -19.581 -7.896 10.371 1.00 97.69 90 TRP A C 1
ATOM 692 O O . TRP A 1 90 ? -20.411 -8.545 9.732 1.00 97.69 90 TRP A O 1
ATOM 702 N N . ARG A 1 91 ? -19.905 -6.748 10.987 1.00 97.75 91 ARG A N 1
ATOM 703 C CA . ARG A 1 91 ? -21.271 -6.183 10.989 1.00 97.75 91 ARG A CA 1
ATOM 704 C C . ARG A 1 91 ? -21.787 -5.892 9.580 1.00 97.75 91 ARG A C 1
ATOM 706 O O . ARG A 1 91 ? -22.981 -6.056 9.337 1.00 97.75 91 ARG A O 1
ATOM 713 N N . HIS A 1 92 ? -20.901 -5.483 8.675 1.00 97.50 92 HIS A N 1
ATOM 714 C CA . HIS A 1 92 ? -21.242 -5.140 7.293 1.00 97.50 92 HIS A CA 1
ATOM 715 C C . HIS A 1 92 ? -21.009 -6.294 6.311 1.00 97.50 92 HIS A C 1
ATOM 717 O O . HIS A 1 92 ? -21.306 -6.149 5.130 1.00 97.50 92 HIS A O 1
ATOM 723 N N . LYS A 1 93 ? -20.532 -7.454 6.789 1.00 97.12 93 LYS A N 1
ATOM 724 C CA . LYS A 1 93 ? -20.194 -8.625 5.963 1.00 97.12 93 LYS A CA 1
ATOM 725 C C . LYS A 1 93 ? -19.215 -8.271 4.836 1.00 97.12 93 LYS A C 1
ATOM 727 O O . LYS A 1 93 ? -19.374 -8.734 3.709 1.00 97.12 93 LYS A O 1
ATOM 732 N N . ALA A 1 94 ? -18.222 -7.446 5.153 1.00 96.81 94 ALA A N 1
ATOM 733 C CA . ALA A 1 94 ? -17.284 -6.893 4.187 1.00 96.81 94 ALA A CA 1
ATOM 734 C C . ALA A 1 94 ? -15.863 -7.417 4.408 1.00 96.81 94 ALA A C 1
ATOM 736 O O . ALA A 1 94 ? -15.412 -7.519 5.549 1.00 96.81 94 ALA A O 1
ATOM 737 N N . ILE A 1 95 ? -15.145 -7.704 3.322 1.00 96.56 95 ILE A N 1
ATOM 738 C CA . ILE A 1 95 ? -13.718 -8.055 3.381 1.00 96.56 95 ILE A CA 1
ATOM 739 C C . ILE A 1 95 ? -12.865 -6.821 3.698 1.00 96.56 95 ILE A C 1
ATOM 741 O O . ILE A 1 95 ? -13.259 -5.692 3.404 1.00 96.56 95 ILE A O 1
ATOM 745 N N . VAL A 1 96 ? -11.679 -7.024 4.266 1.00 97.88 96 VAL A N 1
ATOM 746 C CA . VAL A 1 96 ? -10.727 -5.934 4.506 1.00 97.88 96 VAL A CA 1
ATOM 747 C C . VAL A 1 96 ? -9.389 -6.280 3.879 1.00 97.88 96 VAL A C 1
ATOM 749 O O . VAL A 1 96 ? -8.857 -7.365 4.099 1.00 97.88 96 VAL A O 1
ATOM 752 N N . LEU A 1 97 ? -8.861 -5.331 3.116 1.00 97.19 97 LEU A N 1
ATOM 753 C CA . LEU A 1 97 ? -7.533 -5.356 2.527 1.00 97.19 97 LEU A CA 1
ATOM 754 C C . LEU A 1 97 ? -6.709 -4.243 3.176 1.00 97.19 97 LEU A C 1
ATOM 756 O O . LEU A 1 97 ? -7.074 -3.078 3.074 1.00 97.19 97 LEU A O 1
ATOM 760 N N . GLY A 1 98 ? -5.627 -4.577 3.860 1.00 97.31 98 GLY A N 1
ATOM 761 C CA . GLY A 1 98 ? -4.620 -3.616 4.282 1.00 97.31 98 GLY A CA 1
ATOM 762 C C . GLY A 1 98 ? -3.564 -3.477 3.197 1.00 97.31 98 GLY A C 1
ATOM 763 O O . GLY A 1 98 ? -2.972 -4.472 2.791 1.00 97.31 98 GLY A O 1
ATOM 764 N N . GLU A 1 99 ? -3.321 -2.257 2.730 1.00 96.38 99 GLU A N 1
ATOM 765 C CA . GLU A 1 99 ? -2.124 -1.983 1.944 1.00 96.38 99 GLU A CA 1
ATOM 766 C C . GLU A 1 99 ? -0.911 -1.986 2.886 1.00 96.38 99 GLU A C 1
ATOM 768 O O . GLU A 1 99 ? -0.760 -1.083 3.709 1.00 96.38 99 GLU A O 1
ATOM 773 N N . ASP A 1 100 ? -0.123 -3.061 2.814 1.00 94.69 100 ASP A N 1
ATOM 774 C CA . ASP A 1 100 ? 1.068 -3.355 3.617 1.00 94.69 100 ASP A CA 1
ATOM 775 C C . ASP A 1 100 ? 2.362 -3.250 2.782 1.00 94.69 100 ASP A C 1
ATOM 777 O O . ASP A 1 100 ? 3.228 -4.120 2.862 1.00 94.69 100 ASP A O 1
ATOM 781 N N . LEU A 1 101 ? 2.506 -2.207 1.955 1.00 91.00 101 LEU A N 1
ATOM 782 C CA . LEU A 1 101 ? 3.668 -2.010 1.082 1.00 91.00 101 LEU A CA 1
ATOM 783 C C . LEU A 1 101 ? 4.708 -1.087 1.739 1.00 91.00 101 LEU A C 1
ATOM 785 O O . LEU A 1 101 ? 4.408 -0.203 2.542 1.00 91.00 101 LEU A O 1
ATOM 789 N N . GLY A 1 102 ? 5.979 -1.290 1.390 1.00 84.69 102 GLY A N 1
ATOM 790 C CA . GLY A 1 102 ? 7.099 -0.523 1.941 1.00 84.69 102 GLY A CA 1
ATOM 791 C C . GLY A 1 102 ? 7.577 -1.044 3.300 1.00 84.69 102 GLY A C 1
ATOM 792 O O . GLY A 1 102 ? 7.722 -2.248 3.510 1.00 84.69 102 GLY A O 1
ATOM 793 N N . THR A 1 103 ? 7.885 -0.136 4.231 1.00 82.00 103 THR A N 1
ATOM 794 C CA . THR A 1 103 ? 8.530 -0.481 5.512 1.00 82.00 103 THR A CA 1
ATOM 795 C C . THR A 1 103 ? 7.511 -0.921 6.567 1.00 82.00 103 THR A C 1
ATOM 797 O O . THR A 1 103 ? 7.161 -0.173 7.490 1.00 82.00 103 THR A O 1
ATOM 800 N N . VAL A 1 104 ? 7.045 -2.161 6.437 1.00 89.75 104 VAL A N 1
ATOM 801 C CA . VAL A 1 104 ? 6.090 -2.781 7.362 1.00 89.75 104 VAL A CA 1
ATOM 802 C C . VAL A 1 104 ? 6.746 -3.026 8.734 1.00 89.75 104 VAL A C 1
ATOM 804 O O . VAL A 1 104 ? 7.824 -3.620 8.801 1.00 89.75 104 VAL A O 1
ATOM 807 N N . PRO A 1 105 ? 6.143 -2.573 9.851 1.00 91.00 105 PRO A N 1
ATOM 808 C CA . PRO A 1 105 ? 6.629 -2.890 11.190 1.00 91.00 105 PRO A CA 1
ATOM 809 C C . PRO A 1 105 ? 6.631 -4.399 11.461 1.00 91.00 105 PRO A C 1
ATOM 811 O O . PRO A 1 105 ? 5.688 -5.102 11.099 1.00 91.00 105 PRO A O 1
ATOM 814 N N . GLU A 1 106 ? 7.646 -4.875 12.181 1.00 92.69 106 GLU A N 1
ATOM 815 C CA . GLU A 1 106 ? 7.706 -6.262 12.652 1.00 92.69 106 GLU A CA 1
ATOM 816 C C . GLU A 1 106 ? 6.434 -6.638 13.434 1.00 92.69 106 GLU A C 1
ATOM 818 O O . GLU A 1 106 ? 5.943 -5.864 14.265 1.00 92.69 106 GLU A O 1
ATOM 823 N N . GLY A 1 107 ? 5.880 -7.820 13.153 1.00 94.06 107 GLY A N 1
ATOM 824 C CA . GLY A 1 107 ? 4.685 -8.339 13.819 1.00 94.06 107 GLY A CA 1
ATOM 825 C C . GLY A 1 107 ? 3.349 -7.809 13.280 1.00 94.06 107 GLY A C 1
ATOM 826 O O . GLY A 1 107 ? 2.292 -8.286 13.713 1.00 94.06 107 GLY A O 1
ATOM 827 N N . LEU A 1 108 ? 3.344 -6.806 12.388 1.00 95.12 108 LEU A N 1
ATOM 828 C CA . LEU A 1 108 ? 2.093 -6.248 11.864 1.00 95.12 108 LEU A CA 1
ATOM 829 C C . LEU A 1 108 ? 1.379 -7.249 10.952 1.00 95.12 108 LEU A C 1
ATOM 831 O O . LEU A 1 108 ? 0.185 -7.483 11.134 1.00 95.12 108 LEU A O 1
ATOM 835 N N . SER A 1 109 ? 2.101 -7.869 10.019 1.00 92.81 109 SER A N 1
ATOM 836 C CA . SER A 1 109 ? 1.541 -8.829 9.060 1.00 92.81 109 SER A CA 1
ATOM 837 C C . SER A 1 109 ? 0.851 -10.004 9.761 1.00 92.81 109 SER A C 1
ATOM 839 O O . SER A 1 109 ? -0.258 -10.393 9.393 1.00 92.81 109 SER A O 1
ATOM 841 N N . GLU A 1 110 ? 1.442 -10.516 10.841 1.00 94.50 110 GLU A N 1
ATOM 842 C CA . GLU A 1 110 ? 0.873 -11.576 11.674 1.00 94.50 110 GLU A CA 1
ATOM 843 C C . GLU A 1 110 ? -0.411 -11.112 12.372 1.00 94.50 110 GLU A C 1
ATOM 845 O O . GLU A 1 110 ? -1.397 -11.849 12.426 1.00 94.50 110 GLU A O 1
ATOM 850 N N . LYS A 1 111 ? -0.441 -9.872 12.881 1.00 96.44 111 LYS A N 1
ATOM 851 C CA . LYS A 1 111 ? -1.632 -9.296 13.527 1.00 96.44 111 LYS A CA 1
ATOM 852 C C . LYS A 1 111 ? -2.786 -9.066 12.549 1.00 96.44 111 LYS A C 1
ATOM 854 O O . LYS A 1 111 ? -3.940 -9.227 12.967 1.00 96.44 111 LYS A O 1
ATOM 859 N N . LEU A 1 112 ? -2.493 -8.682 11.305 1.00 96.56 112 LEU A N 1
ATOM 860 C CA . LEU A 1 112 ? -3.483 -8.528 10.232 1.00 96.56 112 LEU A CA 1
ATOM 861 C C . LEU A 1 112 ? -4.060 -9.892 9.834 1.00 96.56 112 LEU A C 1
ATOM 863 O O . LEU A 1 112 ? -5.275 -10.093 9.905 1.00 96.56 112 LEU A O 1
ATOM 867 N N . SER A 1 113 ? -3.181 -10.854 9.540 1.00 93.88 113 SER A N 1
ATOM 868 C CA . SER A 1 113 ? -3.544 -12.227 9.171 1.00 93.88 113 SER A CA 1
ATOM 869 C C . SER A 1 113 ? -4.379 -12.923 10.252 1.00 93.88 113 SER A C 1
ATOM 871 O O . SER A 1 113 ? -5.436 -13.485 9.961 1.00 93.88 113 SER A O 1
ATOM 873 N N . ALA A 1 114 ? -4.011 -12.776 11.531 1.00 95.44 114 ALA A N 1
ATOM 874 C CA . ALA A 1 114 ? -4.770 -13.327 12.660 1.00 95.44 114 ALA A CA 1
ATOM 875 C C . ALA A 1 114 ? -6.226 -12.821 12.752 1.00 95.44 114 ALA A C 1
ATOM 877 O O . ALA A 1 114 ? -7.031 -13.380 13.498 1.00 95.44 114 ALA A O 1
ATOM 878 N N . ARG A 1 115 ? -6.573 -11.754 12.022 1.00 95.75 115 ARG A N 1
ATOM 879 C CA . ARG A 1 115 ? -7.914 -11.157 11.957 1.00 95.75 115 ARG A CA 1
ATOM 880 C C . ARG A 1 115 ? -8.542 -11.254 10.565 1.00 95.75 115 ARG A C 1
ATOM 882 O O . ARG A 1 115 ? -9.555 -10.605 10.325 1.00 95.75 115 ARG A O 1
ATOM 889 N N . ALA A 1 116 ? -7.963 -12.059 9.671 1.00 94.75 116 ALA A N 1
ATOM 890 C CA . ALA A 1 116 ? -8.380 -12.200 8.276 1.00 94.75 116 ALA A CA 1
ATOM 891 C C . ALA A 1 116 ? -8.419 -10.864 7.505 1.00 94.75 116 ALA A C 1
ATOM 893 O O . ALA A 1 116 ? -9.242 -10.677 6.607 1.00 94.75 116 ALA A O 1
ATOM 894 N N . ILE A 1 117 ? -7.531 -9.930 7.862 1.00 96.69 117 ILE A N 1
ATOM 895 C CA . ILE A 1 117 ? -7.267 -8.734 7.061 1.00 96.69 117 ILE A CA 1
ATOM 896 C C . ILE A 1 117 ? -6.203 -9.122 6.039 1.00 96.69 117 ILE A C 1
ATOM 898 O O . ILE A 1 117 ? -5.090 -9.484 6.419 1.00 96.69 117 ILE A O 1
ATOM 902 N N . LEU A 1 118 ? -6.562 -9.069 4.758 1.00 96.25 118 LEU A N 1
ATOM 903 C CA . LEU A 1 118 ? -5.665 -9.433 3.666 1.00 96.25 118 LEU A CA 1
ATOM 904 C C . LEU A 1 118 ? -4.562 -8.381 3.523 1.00 96.25 118 LEU A C 1
ATOM 906 O O . LEU A 1 118 ? -4.856 -7.193 3.613 1.00 96.25 118 LEU A O 1
ATOM 910 N N . GLY A 1 119 ? -3.325 -8.797 3.267 1.00 95.31 119 GLY A N 1
ATOM 911 C CA . GLY A 1 119 ? -2.272 -7.910 2.758 1.00 95.31 119 GLY A CA 1
ATOM 912 C C . GLY A 1 119 ? -2.376 -7.706 1.243 1.00 95.31 119 GLY A C 1
ATOM 913 O O . GLY A 1 119 ? -3.281 -8.230 0.590 1.00 95.31 119 GLY A O 1
ATOM 914 N N . MET A 1 120 ? -1.415 -7.008 0.653 1.00 94.25 120 MET A N 1
ATOM 915 C CA . MET A 1 120 ? -1.251 -6.832 -0.788 1.00 94.25 120 MET A CA 1
ATOM 916 C C . MET A 1 120 ? 0.064 -7.456 -1.261 1.00 94.25 120 MET A C 1
ATOM 918 O O . MET A 1 120 ? 1.120 -7.263 -0.664 1.00 94.25 120 MET A O 1
ATOM 922 N N . ARG A 1 121 ? 0.018 -8.204 -2.364 1.00 92.69 121 ARG A N 1
ATOM 923 C CA . ARG A 1 121 ? 1.209 -8.716 -3.055 1.00 92.69 121 ARG A CA 1
ATOM 924 C C . ARG A 1 121 ? 1.211 -8.146 -4.459 1.00 92.69 121 ARG A C 1
ATOM 926 O O . ARG A 1 121 ? 0.394 -8.528 -5.294 1.00 92.69 121 ARG A O 1
ATOM 933 N N . VAL A 1 122 ? 2.080 -7.170 -4.682 1.00 93.00 122 VAL A N 1
ATOM 934 C CA . VAL A 1 122 ? 2.203 -6.475 -5.963 1.00 93.00 122 VAL A CA 1
ATOM 935 C C . VAL A 1 122 ? 3.380 -7.084 -6.699 1.00 93.00 122 VAL A C 1
ATOM 937 O O . VAL A 1 122 ? 4.486 -7.079 -6.169 1.00 93.00 122 VAL A O 1
ATOM 940 N N . LEU A 1 123 ? 3.156 -7.581 -7.917 1.00 91.38 123 LEU A N 1
ATOM 941 C CA . LEU A 1 123 ? 4.157 -8.312 -8.700 1.00 91.38 123 LEU A CA 1
ATOM 942 C C . LEU A 1 123 ? 5.540 -7.663 -8.680 1.00 91.38 123 LEU A C 1
ATOM 944 O O . LEU A 1 123 ? 6.509 -8.334 -8.344 1.00 91.38 123 LEU A O 1
ATOM 948 N N . LEU A 1 124 ? 5.617 -6.364 -8.973 1.00 91.06 124 LEU A N 1
ATOM 949 C CA . LEU A 1 124 ? 6.880 -5.621 -9.059 1.00 91.06 124 LEU A CA 1
ATOM 950 C C . LEU A 1 124 ? 7.674 -5.586 -7.739 1.00 91.06 124 LEU A C 1
ATOM 952 O O . LEU A 1 124 ? 8.880 -5.348 -7.754 1.00 91.06 124 LEU A O 1
ATOM 956 N N . PHE A 1 125 ? 7.018 -5.837 -6.605 1.00 91.88 125 PHE A N 1
ATOM 957 C CA . PHE A 1 125 ? 7.634 -5.888 -5.278 1.00 91.88 125 PHE A CA 1
ATOM 958 C C . PHE A 1 125 ? 7.869 -7.316 -4.773 1.00 91.88 125 PHE A C 1
ATOM 960 O O . PHE A 1 125 ? 8.619 -7.511 -3.819 1.00 91.88 125 PHE A O 1
ATOM 967 N N . GLU A 1 126 ? 7.293 -8.334 -5.418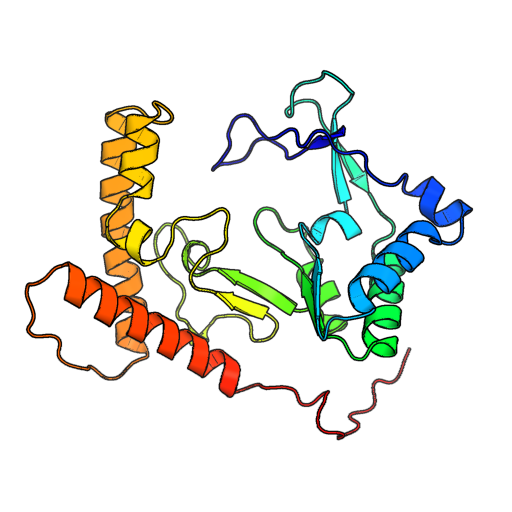 1.00 92.31 126 GLU A N 1
ATOM 968 C CA . GLU A 1 126 ? 7.503 -9.742 -5.065 1.00 92.31 126 GLU A CA 1
ATOM 969 C C . GLU A 1 126 ? 8.804 -10.295 -5.650 1.00 92.31 126 GLU A C 1
ATOM 971 O O . GLU A 1 126 ? 8.844 -11.305 -6.355 1.00 92.31 126 GLU A O 1
ATOM 976 N N . GLN A 1 127 ? 9.901 -9.619 -5.321 1.00 91.62 127 GLN A N 1
ATOM 977 C CA . GLN A 1 127 ? 11.244 -9.957 -5.757 1.00 91.62 127 GLN A CA 1
ATOM 978 C C . GLN A 1 127 ? 12.301 -9.574 -4.717 1.00 91.62 127 GLN A C 1
ATOM 980 O O . GLN A 1 127 ? 12.078 -8.732 -3.853 1.00 91.62 127 GLN A O 1
ATOM 985 N N . ASN A 1 128 ? 13.478 -10.187 -4.825 1.00 89.44 128 ASN A N 1
ATOM 986 C CA . ASN A 1 128 ? 14.664 -9.857 -4.043 1.00 89.44 128 ASN A CA 1
ATOM 987 C C . ASN A 1 128 ? 15.795 -9.471 -5.005 1.00 89.44 128 ASN A C 1
ATOM 989 O O . ASN A 1 128 ? 16.338 -10.340 -5.687 1.00 89.44 128 ASN A O 1
ATOM 993 N N . ASN A 1 129 ? 16.160 -8.186 -5.064 1.00 86.31 129 ASN A N 1
ATOM 994 C CA . ASN A 1 129 ? 17.246 -7.663 -5.912 1.00 86.31 129 ASN A CA 1
ATOM 995 C C . ASN A 1 129 ? 17.155 -8.121 -7.384 1.00 86.31 129 ASN A C 1
ATOM 997 O O . ASN A 1 129 ? 18.097 -8.711 -7.921 1.00 86.31 129 ASN A O 1
ATOM 1001 N N . GLY A 1 130 ? 16.004 -7.914 -8.031 1.00 86.88 130 GLY A N 1
ATOM 1002 C CA . GLY A 1 130 ? 15.792 -8.330 -9.421 1.00 86.88 130 GLY A CA 1
ATOM 1003 C C . GLY A 1 130 ? 15.418 -9.806 -9.597 1.00 86.88 130 GLY A C 1
ATOM 1004 O O . GLY A 1 130 ? 15.267 -10.266 -10.728 1.00 86.88 130 GLY A O 1
ATOM 1005 N N . GLN A 1 131 ? 15.332 -10.590 -8.511 1.00 91.25 131 GLN A N 1
ATOM 1006 C CA . GLN A 1 131 ? 14.925 -11.996 -8.562 1.00 91.25 131 GLN A CA 1
ATOM 1007 C C . GLN A 1 131 ? 13.486 -12.177 -8.084 1.00 91.25 131 GLN A C 1
ATOM 1009 O O . GLN A 1 131 ? 13.232 -12.115 -6.880 1.00 91.25 131 GLN A O 1
ATOM 1014 N N . PHE A 1 132 ? 12.559 -12.428 -9.011 1.00 91.19 132 PHE A N 1
ATOM 1015 C CA . PHE A 1 132 ? 11.150 -12.657 -8.684 1.00 91.19 132 PHE A CA 1
ATOM 1016 C C . PHE A 1 132 ? 10.961 -13.934 -7.873 1.00 91.19 132 PHE A C 1
ATOM 1018 O O . PHE A 1 132 ? 11.548 -14.978 -8.169 1.00 91.19 132 PHE A O 1
ATOM 1025 N N . LYS A 1 133 ? 10.109 -13.846 -6.851 1.00 89.69 133 LYS A N 1
ATOM 1026 C CA . LYS A 1 133 ? 9.687 -15.008 -6.074 1.00 89.69 133 LYS A CA 1
ATOM 1027 C C . LYS A 1 133 ? 8.774 -15.884 -6.936 1.00 89.69 133 LYS A C 1
ATOM 1029 O O . LYS A 1 133 ? 7.908 -15.339 -7.631 1.00 89.69 133 LYS A O 1
ATOM 1034 N N . PRO A 1 134 ? 8.908 -17.220 -6.876 1.00 84.19 134 PRO A N 1
ATOM 1035 C CA . PRO A 1 134 ? 7.919 -18.121 -7.449 1.00 84.19 134 PRO A CA 1
ATOM 1036 C C . PRO A 1 134 ? 6.518 -17.748 -6.971 1.00 84.19 134 PRO A C 1
ATOM 1038 O O . PRO A 1 134 ? 6.311 -17.468 -5.793 1.00 84.19 134 PRO A O 1
ATOM 1041 N N . ILE A 1 135 ? 5.546 -17.752 -7.881 1.00 79.56 135 ILE A N 1
ATOM 1042 C CA . ILE A 1 135 ? 4.182 -17.310 -7.563 1.00 79.56 135 ILE A CA 1
ATOM 1043 C C . ILE A 1 135 ? 3.551 -18.167 -6.455 1.00 79.56 135 ILE A C 1
ATOM 1045 O O . ILE A 1 135 ? 2.815 -17.661 -5.620 1.00 79.56 135 ILE A O 1
ATOM 1049 N N . LEU A 1 136 ? 3.915 -19.452 -6.389 1.00 81.19 136 LEU A N 1
ATOM 1050 C CA . LEU A 1 136 ? 3.462 -20.391 -5.359 1.00 81.19 136 LEU A CA 1
ATOM 1051 C C . LEU A 1 136 ? 3.994 -20.078 -3.951 1.00 81.19 136 LEU A C 1
ATOM 1053 O O . LEU A 1 136 ? 3.419 -20.560 -2.979 1.00 81.19 136 LEU A O 1
ATOM 1057 N N . ASP A 1 137 ? 5.041 -19.257 -3.834 1.00 86.44 137 ASP A N 1
ATOM 1058 C CA . ASP A 1 137 ? 5.590 -18.820 -2.545 1.00 86.44 137 ASP A CA 1
ATOM 1059 C C . ASP A 1 137 ? 4.889 -17.554 -2.017 1.00 86.44 137 ASP A C 1
ATOM 1061 O O . ASP A 1 137 ? 5.217 -17.050 -0.938 1.00 86.44 137 ASP A O 1
ATOM 1065 N N . TRP A 1 138 ? 3.936 -16.997 -2.773 1.00 88.00 138 TRP A N 1
ATOM 1066 C CA . TRP A 1 138 ? 3.189 -15.818 -2.350 1.00 88.00 138 TRP A CA 1
ATOM 1067 C C . TRP A 1 138 ? 2.204 -16.182 -1.238 1.00 88.00 138 TRP A C 1
ATOM 1069 O O . TRP A 1 138 ? 1.613 -17.259 -1.215 1.00 88.00 138 TRP A O 1
ATOM 1079 N N . SER A 1 139 ? 2.004 -15.251 -0.304 1.00 86.56 139 SER A N 1
ATOM 1080 C CA . SER A 1 139 ? 1.090 -15.468 0.819 1.00 86.56 139 SER A CA 1
ATOM 1081 C C . SER A 1 139 ? -0.357 -15.615 0.345 1.00 86.56 139 SER A C 1
ATOM 1083 O O . SER A 1 139 ? -0.861 -14.771 -0.394 1.00 86.56 139 SER A O 1
ATOM 1085 N N . ASP A 1 140 ? -1.049 -16.634 0.855 1.00 85.94 140 ASP A N 1
ATOM 1086 C CA . ASP A 1 140 ? -2.486 -16.845 0.647 1.00 85.94 140 ASP A CA 1
ATOM 1087 C C . ASP A 1 140 ? -3.376 -15.902 1.483 1.00 85.94 140 ASP A C 1
ATOM 1089 O O . ASP A 1 140 ? -4.590 -15.858 1.293 1.00 85.94 140 ASP A O 1
ATOM 1093 N N . GLN A 1 141 ? -2.779 -15.114 2.384 1.00 90.12 141 GLN A N 1
ATOM 1094 C CA . GLN A 1 141 ? -3.445 -14.094 3.200 1.00 90.12 141 GLN A CA 1
ATOM 1095 C C . GLN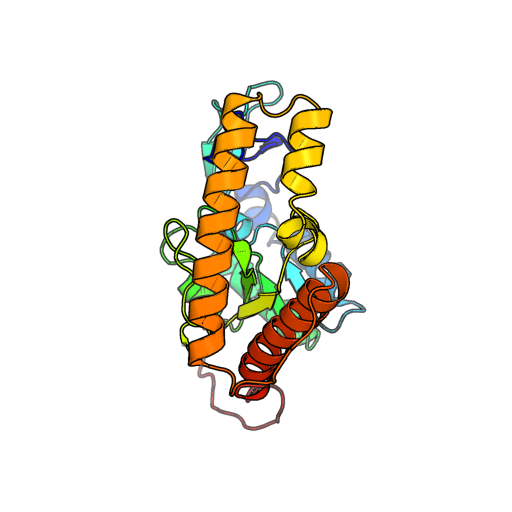 A 1 141 ? -3.331 -12.701 2.572 1.00 90.12 141 GLN A C 1
ATOM 1097 O O . GLN A 1 141 ? -3.222 -11.697 3.277 1.00 90.12 141 GLN A O 1
ATOM 1102 N N . ALA A 1 142 ? -3.309 -12.621 1.243 1.00 91.19 142 ALA A N 1
ATOM 1103 C CA . ALA A 1 142 ? -3.154 -11.364 0.533 1.00 91.19 142 ALA A CA 1
ATOM 1104 C C . ALA A 1 142 ? -3.890 -11.340 -0.810 1.00 91.19 142 ALA A C 1
ATOM 1106 O O . ALA A 1 142 ? -4.098 -12.368 -1.455 1.00 91.19 142 ALA A O 1
ATOM 1107 N N . LEU A 1 143 ? -4.254 -10.136 -1.251 1.00 91.50 143 LEU A N 1
ATOM 1108 C CA . LEU A 1 143 ? -4.681 -9.892 -2.621 1.00 91.50 143 LEU A CA 1
ATOM 1109 C C . LEU A 1 143 ? -3.449 -9.705 -3.506 1.00 91.50 143 LEU A C 1
ATOM 1111 O O . LEU A 1 143 ? -2.638 -8.806 -3.283 1.00 91.50 143 LEU A O 1
ATOM 1115 N N . ALA A 1 144 ? -3.348 -10.535 -4.536 1.00 90.38 144 ALA A N 1
ATOM 1116 C CA . ALA A 1 144 ? -2.288 -10.466 -5.528 1.00 90.38 144 ALA A CA 1
ATOM 1117 C C . ALA A 1 144 ? -2.690 -9.550 -6.702 1.00 90.38 144 ALA A C 1
ATOM 1119 O O . ALA A 1 144 ? -3.773 -9.723 -7.269 1.00 90.38 144 ALA A O 1
ATOM 1120 N N . THR A 1 145 ? -1.837 -8.594 -7.082 1.00 90.81 145 THR A N 1
ATOM 1121 C CA . THR A 1 145 ? -2.052 -7.693 -8.229 1.00 90.81 145 THR A CA 1
ATOM 1122 C C . THR A 1 145 ? -0.796 -7.576 -9.093 1.00 90.81 145 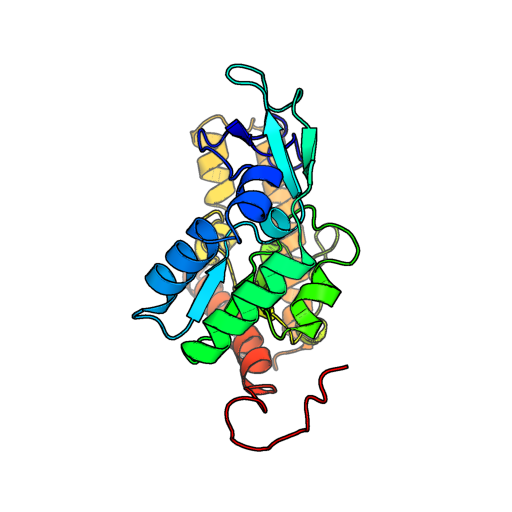THR A C 1
ATOM 1124 O O . THR A 1 145 ? 0.329 -7.752 -8.628 1.00 90.81 145 THR A O 1
ATOM 1127 N N . THR A 1 146 ? -0.972 -7.268 -10.380 1.00 89.50 146 THR A N 1
ATOM 1128 C CA . THR A 1 146 ? 0.153 -7.018 -11.300 1.00 89.50 146 THR A CA 1
ATOM 1129 C C . THR A 1 146 ? 0.805 -5.658 -11.069 1.00 89.50 146 THR A C 1
ATOM 1131 O O . THR A 1 146 ? 2.006 -5.512 -11.260 1.00 89.50 146 THR A O 1
ATOM 1134 N N . SER A 1 147 ? 0.013 -4.666 -10.664 1.00 91.50 147 SER A N 1
ATOM 1135 C CA . SER A 1 147 ? 0.450 -3.300 -10.380 1.00 91.50 147 SER A CA 1
ATOM 1136 C C . SER A 1 147 ? -0.533 -2.609 -9.418 1.00 91.50 147 SER A C 1
ATOM 1138 O O . SER A 1 147 ? -1.495 -3.230 -8.947 1.00 91.50 147 SER A O 1
ATOM 1140 N N . THR A 1 148 ? -0.293 -1.335 -9.118 1.00 93.56 148 THR A N 1
ATOM 1141 C CA . THR A 1 148 ? -1.194 -0.426 -8.392 1.00 93.56 148 THR A CA 1
ATOM 1142 C C . THR A 1 148 ? -1.392 0.856 -9.204 1.00 93.56 148 THR A C 1
ATOM 1144 O O . THR A 1 148 ? -0.852 0.998 -10.296 1.00 93.56 148 THR A O 1
ATOM 1147 N N . HIS A 1 149 ? -2.187 1.795 -8.691 1.00 94.38 149 HIS A N 1
ATOM 1148 C CA . HIS A 1 149 ? -2.365 3.098 -9.334 1.00 94.38 149 HIS A CA 1
ATOM 1149 C C . HIS A 1 149 ? -1.139 4.021 -9.195 1.00 94.38 149 HIS A C 1
ATOM 1151 O O . HIS A 1 149 ? -1.026 4.976 -9.956 1.00 94.38 149 HIS A O 1
ATOM 1157 N N . ASP A 1 150 ? -0.224 3.720 -8.267 1.00 90.56 150 ASP A N 1
ATOM 1158 C CA . ASP A 1 150 ? 1.027 4.463 -8.051 1.00 90.56 150 ASP A CA 1
ATOM 1159 C C . ASP A 1 150 ? 2.189 3.942 -8.909 1.00 90.56 150 ASP A C 1
ATOM 1161 O O . ASP A 1 150 ? 3.281 4.507 -8.911 1.00 90.56 150 ASP A O 1
ATOM 1165 N N . LEU A 1 151 ? 1.974 2.831 -9.614 1.00 91.50 151 LEU A N 1
ATOM 1166 C CA . LEU A 1 151 ? 2.984 2.114 -10.380 1.00 91.50 151 LEU A CA 1
ATOM 1167 C C . LEU A 1 151 ? 2.602 2.081 -11.863 1.00 91.50 151 LEU A C 1
ATOM 1169 O O . LEU A 1 151 ? 1.424 2.215 -12.211 1.00 91.50 151 LEU A O 1
ATOM 1173 N N . PRO A 1 152 ? 3.570 1.874 -12.773 1.00 93.06 152 PRO A N 1
ATOM 1174 C CA . PRO A 1 152 ? 3.240 1.677 -14.174 1.00 93.06 152 PRO A CA 1
ATOM 1175 C C . PRO A 1 152 ? 2.289 0.503 -14.367 1.00 93.06 152 PRO A C 1
ATOM 1177 O O . PRO A 1 152 ? 2.364 -0.515 -13.675 1.00 93.06 152 PRO A O 1
ATOM 1180 N N . THR A 1 153 ? 1.422 0.603 -15.373 1.00 92.44 153 THR A N 1
ATOM 1181 C CA . THR A 1 153 ? 0.702 -0.578 -15.863 1.00 92.44 153 THR A CA 1
ATOM 1182 C C . THR A 1 153 ? 1.706 -1.659 -16.264 1.00 92.44 153 THR A C 1
ATOM 1184 O O . THR A 1 153 ? 2.825 -1.344 -16.664 1.00 92.44 153 THR A O 1
ATOM 1187 N N . LEU A 1 154 ? 1.315 -2.936 -16.212 1.00 88.56 154 LEU A N 1
ATOM 1188 C CA . LEU A 1 154 ? 2.222 -4.022 -16.596 1.00 88.56 154 LEU A CA 1
ATOM 1189 C C . LEU A 1 154 ? 2.746 -3.854 -18.032 1.00 88.56 154 LEU A C 1
ATOM 1191 O O . LEU A 1 154 ? 3.933 -4.033 -18.269 1.00 88.56 154 LEU A O 1
ATOM 1195 N N . ALA A 1 155 ? 1.886 -3.448 -18.971 1.00 87.81 155 ALA A N 1
ATOM 1196 C CA . ALA A 1 155 ? 2.304 -3.140 -20.338 1.00 87.81 155 ALA A CA 1
ATOM 1197 C C . ALA A 1 155 ? 3.298 -1.967 -20.382 1.00 87.81 155 ALA A C 1
ATOM 1199 O O . ALA A 1 155 ? 4.314 -2.052 -21.061 1.00 87.81 155 ALA A O 1
ATOM 1200 N N . GLY A 1 156 ? 3.047 -0.902 -19.613 1.00 92.62 156 GLY A N 1
ATOM 1201 C CA . GLY A 1 156 ? 3.967 0.231 -19.516 1.00 92.62 156 GLY A CA 1
ATOM 1202 C C . GLY A 1 156 ? 5.321 -0.139 -18.913 1.00 92.62 156 GLY A C 1
ATOM 1203 O O . GLY A 1 156 ? 6.339 0.331 -19.404 1.00 92.62 156 GLY A O 1
ATOM 1204 N N . TRP A 1 157 ? 5.345 -1.022 -17.914 1.00 93.12 157 TRP A N 1
ATOM 1205 C CA . TRP A 1 157 ? 6.577 -1.556 -17.335 1.00 93.12 157 TRP A CA 1
ATOM 1206 C C . TRP A 1 157 ? 7.324 -2.455 -18.334 1.00 93.12 157 TRP A C 1
ATOM 1208 O O . TRP A 1 157 ? 8.527 -2.305 -18.525 1.00 93.12 157 TRP A O 1
ATOM 1218 N N . LEU A 1 158 ? 6.626 -3.338 -19.053 1.00 88.94 158 LEU A N 1
ATOM 1219 C CA . LEU A 1 158 ? 7.242 -4.181 -20.087 1.00 88.94 158 LEU A CA 1
ATOM 1220 C C . LEU A 1 158 ? 7.819 -3.365 -21.257 1.00 88.94 158 LEU A C 1
ATOM 1222 O O . LEU A 1 158 ? 8.815 -3.771 -21.845 1.00 88.94 158 LEU A O 1
ATOM 1226 N N . SER A 1 159 ? 7.214 -2.221 -21.583 1.00 91.00 159 SER A N 1
ATOM 1227 C CA . SER A 1 159 ? 7.692 -1.293 -22.618 1.00 91.00 159 SER A CA 1
ATOM 1228 C C . SER A 1 159 ? 8.606 -0.178 -22.102 1.00 91.00 159 SER A C 1
ATOM 1230 O O . SER A 1 159 ? 8.917 0.728 -22.867 1.00 91.00 159 SER A O 1
ATOM 1232 N N . GLU A 1 160 ? 9.013 -0.198 -20.828 1.00 95.44 160 GLU A N 1
ATOM 1233 C CA . GLU A 1 160 ? 9.903 0.819 -20.233 1.00 95.44 160 GLU A CA 1
ATOM 1234 C C . GLU A 1 160 ? 9.367 2.263 -20.268 1.00 95.44 160 GLU A C 1
ATOM 1236 O O . GLU A 1 160 ? 10.129 3.228 -20.160 1.00 95.44 160 GLU A O 1
ATOM 1241 N N . LEU A 1 161 ? 8.045 2.434 -20.378 1.00 95.19 161 LEU A N 1
ATOM 1242 C CA . LEU A 1 161 ? 7.414 3.753 -20.472 1.00 95.19 161 LEU A CA 1
ATOM 1243 C C . LEU A 1 161 ? 7.580 4.566 -19.188 1.00 95.19 161 LEU A C 1
ATOM 1245 O O . LEU A 1 161 ? 7.660 5.789 -19.236 1.00 95.19 161 LEU A O 1
ATOM 1249 N N . ASP A 1 162 ? 7.634 3.911 -18.032 1.00 95.00 162 ASP A N 1
ATOM 1250 C CA . ASP A 1 162 ? 7.910 4.565 -16.755 1.00 95.00 162 ASP A CA 1
ATOM 1251 C C . ASP A 1 162 ? 9.310 5.178 -16.702 1.00 95.00 162 ASP A C 1
ATOM 1253 O O . ASP A 1 162 ? 9.470 6.298 -16.213 1.00 95.00 162 ASP A O 1
ATOM 1257 N N . ILE A 1 163 ? 10.307 4.481 -17.246 1.00 96.06 163 ILE A N 1
ATOM 1258 C CA . ILE A 1 163 ? 11.682 4.976 -17.337 1.00 96.06 163 ILE A CA 1
ATOM 1259 C C . ILE A 1 163 ? 11.727 6.172 -18.296 1.00 96.06 163 ILE A C 1
ATOM 1261 O O . ILE A 1 163 ? 12.242 7.233 -17.945 1.00 96.06 163 ILE A O 1
ATOM 1265 N N . GLU A 1 164 ? 11.100 6.038 -19.470 1.00 96.50 164 GLU A N 1
ATOM 1266 C CA . GLU A 1 164 ? 11.013 7.104 -20.474 1.00 96.50 164 GLU A CA 1
ATOM 1267 C C . GLU A 1 164 ? 10.347 8.375 -19.924 1.00 96.50 164 GLU A C 1
ATOM 1269 O O . GLU A 1 164 ? 10.846 9.482 -20.135 1.00 96.50 164 GLU A O 1
ATOM 1274 N N . TRP A 1 165 ? 9.234 8.245 -19.195 1.00 96.06 165 TRP A N 1
ATOM 1275 C CA . TRP A 1 165 ? 8.560 9.397 -18.596 1.00 96.06 165 TRP A CA 1
ATOM 1276 C C . TRP A 1 165 ? 9.383 10.048 -17.485 1.00 96.06 165 TRP A C 1
ATOM 1278 O O . TRP A 1 165 ? 9.420 11.276 -17.422 1.00 96.06 165 TRP A O 1
ATOM 1288 N N . ASN A 1 166 ? 10.075 9.274 -16.644 1.00 94.31 166 ASN A N 1
ATOM 1289 C CA . ASN A 1 166 ? 10.955 9.848 -15.623 1.00 94.31 166 ASN A CA 1
ATOM 1290 C C . ASN A 1 166 ? 12.118 10.633 -16.246 1.00 94.31 166 ASN A C 1
ATOM 1292 O O . ASN A 1 166 ? 12.423 11.727 -15.769 1.00 94.31 166 ASN A O 1
ATOM 1296 N N . ALA A 1 167 ? 12.712 10.138 -17.335 1.00 95.25 167 ALA A N 1
ATOM 1297 C CA . ALA A 1 167 ? 13.748 10.864 -18.070 1.00 95.25 167 ALA A CA 1
ATOM 1298 C C . ALA A 1 167 ? 13.190 12.153 -18.702 1.00 95.25 167 ALA A C 1
ATOM 1300 O O . ALA A 1 167 ? 13.727 13.242 -18.503 1.00 95.25 167 ALA A O 1
ATOM 1301 N N . ARG A 1 168 ? 12.039 12.068 -19.386 1.00 96.44 168 ARG A N 1
ATOM 1302 C CA . ARG A 1 168 ? 11.381 13.227 -20.024 1.00 96.44 168 ARG A CA 1
ATOM 1303 C C . ARG A 1 168 ? 10.991 14.332 -19.050 1.00 96.44 168 ARG A C 1
ATOM 1305 O O . ARG A 1 168 ? 11.028 15.504 -19.419 1.00 96.44 168 ARG A O 1
ATOM 1312 N N . LEU A 1 169 ? 10.581 13.966 -17.839 1.00 95.50 169 LEU A N 1
ATOM 1313 C CA . LEU A 1 169 ? 10.208 14.911 -16.785 1.00 95.50 169 LEU A CA 1
ATOM 1314 C C . LEU A 1 169 ? 11.419 15.412 -15.981 1.00 95.50 169 LEU A C 1
ATOM 1316 O O . LEU A 1 169 ? 11.253 16.249 -15.096 1.00 95.50 169 LEU A O 1
ATOM 1320 N N . GLY A 1 170 ? 12.630 14.931 -16.285 1.00 92.94 170 GLY A N 1
ATOM 1321 C CA . GLY A 1 170 ? 13.858 15.318 -15.592 1.00 92.94 170 GLY A CA 1
ATOM 1322 C C . GLY A 1 170 ? 13.942 14.794 -14.157 1.00 92.94 170 GLY A C 1
ATOM 1323 O O . GLY A 1 170 ? 14.615 15.397 -13.324 1.00 92.94 170 GLY A O 1
ATOM 1324 N N . HIS A 1 171 ? 13.240 13.702 -13.844 1.00 89.81 171 HIS A N 1
ATOM 1325 C CA . HIS A 1 171 ? 13.314 13.046 -12.535 1.00 89.81 171 HIS A CA 1
ATOM 1326 C C . HIS A 1 171 ? 14.567 12.171 -12.390 1.00 89.81 171 HIS A C 1
ATOM 1328 O O . HIS A 1 171 ? 15.007 11.914 -11.271 1.00 89.81 171 HIS A O 1
ATOM 1334 N N . ILE A 1 172 ? 15.131 11.721 -13.512 1.00 92.44 172 ILE A N 1
ATOM 1335 C CA . ILE A 1 172 ? 16.373 10.947 -13.597 1.00 92.44 172 ILE A CA 1
ATOM 1336 C C . ILE A 1 172 ? 17.277 11.547 -14.680 1.00 92.44 172 ILE A C 1
ATOM 1338 O O . ILE A 1 172 ? 16.786 12.189 -15.608 1.00 92.44 172 ILE A O 1
ATOM 1342 N N . ASP A 1 173 ? 18.589 11.352 -14.547 1.00 93.44 173 ASP A N 1
ATOM 1343 C CA . ASP A 1 173 ? 19.578 11.717 -15.569 1.00 93.44 173 ASP A CA 1
ATOM 1344 C C . ASP A 1 173 ? 19.879 10.535 -16.513 1.00 93.44 173 ASP A C 1
ATOM 1346 O O . ASP A 1 173 ? 19.446 9.406 -16.272 1.00 93.44 173 ASP A O 1
ATOM 1350 N N . ASP A 1 174 ? 20.655 10.781 -17.573 1.00 95.25 174 ASP A N 1
ATOM 1351 C CA . ASP A 1 174 ? 21.010 9.775 -18.588 1.00 95.25 174 ASP A CA 1
ATOM 1352 C C . ASP A 1 174 ? 21.716 8.538 -17.996 1.00 95.25 174 ASP A C 1
ATOM 1354 O O . ASP A 1 174 ? 21.585 7.415 -18.499 1.00 95.25 174 ASP A O 1
ATOM 1358 N N . GLN A 1 175 ? 22.481 8.732 -16.914 1.00 95.75 175 GLN A N 1
ATOM 1359 C CA . GLN A 1 175 ? 23.175 7.644 -16.231 1.00 95.75 175 GLN A CA 1
ATOM 1360 C C . GLN A 1 175 ? 22.171 6.741 -15.508 1.00 95.75 175 GLN A C 1
ATOM 1362 O O . GLN A 1 175 ? 22.235 5.519 -15.656 1.00 95.75 175 GLN A O 1
ATOM 1367 N N . HIS A 1 176 ? 21.246 7.326 -14.747 1.00 94.19 176 HIS A N 1
ATOM 1368 C CA . HIS A 1 176 ? 20.190 6.593 -14.057 1.00 94.19 176 HIS A CA 1
ATOM 1369 C C . HIS A 1 176 ? 19.217 5.949 -15.048 1.00 94.19 176 HIS A C 1
ATOM 1371 O O . HIS A 1 176 ? 18.817 4.810 -14.831 1.00 94.19 176 HIS A O 1
ATOM 1377 N N . GLU A 1 177 ? 18.890 6.614 -16.161 1.00 96.00 177 GLU A N 1
ATOM 1378 C CA . GLU A 1 177 ? 18.077 6.022 -17.227 1.00 96.00 177 GLU A CA 1
ATOM 1379 C C . GLU A 1 177 ? 18.720 4.734 -17.759 1.00 96.00 177 GLU A C 1
ATOM 1381 O O . GLU A 1 177 ? 18.074 3.686 -17.798 1.00 96.00 177 GLU A O 1
ATOM 1386 N N . SER A 1 178 ? 20.010 4.786 -18.104 1.00 96.69 178 SER A N 1
ATOM 1387 C CA . SER A 1 178 ? 20.749 3.615 -18.590 1.00 96.69 178 SER A CA 1
ATOM 1388 C C . SER A 1 178 ? 20.759 2.481 -17.556 1.00 96.69 178 SER A C 1
ATOM 1390 O O . SER A 1 178 ? 20.493 1.327 -17.892 1.00 96.69 178 SER A O 1
ATOM 1392 N N . GLN A 1 179 ? 20.994 2.811 -16.281 1.00 95.38 179 GLN A N 1
ATOM 1393 C CA . GLN A 1 179 ? 20.978 1.841 -15.179 1.00 95.38 179 GLN A CA 1
ATOM 1394 C C . GLN A 1 179 ? 19.603 1.190 -14.993 1.00 95.38 179 GLN A C 1
ATOM 1396 O O . GLN A 1 179 ? 19.520 -0.029 -14.849 1.00 95.38 179 GLN A O 1
ATOM 1401 N N . TRP A 1 180 ? 18.525 1.975 -15.033 1.00 94.94 180 TRP A N 1
ATOM 1402 C CA . TRP A 1 180 ? 17.161 1.472 -14.867 1.00 94.94 180 TRP A CA 1
ATOM 1403 C C . TRP A 1 180 ? 16.754 0.538 -16.012 1.00 94.94 180 TRP A C 1
ATOM 1405 O O . TRP A 1 180 ? 16.086 -0.463 -15.764 1.00 94.94 180 TRP A O 1
ATOM 1415 N N . ARG A 1 181 ? 17.188 0.801 -17.254 1.00 96.50 181 ARG A N 1
ATOM 1416 C CA . ARG A 1 181 ? 16.935 -0.098 -18.401 1.00 96.50 181 ARG A CA 1
ATOM 1417 C C . ARG A 1 181 ? 17.710 -1.415 -18.290 1.00 96.50 181 ARG A C 1
ATOM 1419 O O . ARG A 1 181 ? 17.176 -2.491 -18.572 1.00 96.50 181 ARG A O 1
ATOM 1426 N N . GLU A 1 182 ? 18.954 -1.366 -17.814 1.00 95.56 182 GLU A N 1
ATOM 1427 C CA . GLU A 1 182 ? 19.716 -2.583 -17.512 1.00 95.56 182 GLU A CA 1
ATOM 1428 C C . GLU A 1 182 ? 19.061 -3.407 -16.394 1.00 95.56 182 GLU A C 1
ATOM 1430 O O . GLU A 1 182 ? 18.971 -4.635 -16.490 1.00 95.56 182 GLU A O 1
ATOM 1435 N N . GLU A 1 183 ? 18.587 -2.746 -15.335 1.00 93.88 183 GLU A N 1
ATOM 1436 C CA . GLU A 1 183 ? 17.827 -3.380 -14.256 1.00 93.88 183 GLU A CA 1
ATOM 1437 C C . GLU A 1 183 ? 16.536 -4.006 -14.777 1.00 93.88 183 GLU A C 1
ATOM 1439 O O . GLU A 1 183 ? 16.314 -5.193 -14.530 1.00 93.88 183 GLU A O 1
ATOM 1444 N N . ARG A 1 184 ? 15.759 -3.280 -15.591 1.00 94.19 184 ARG A N 1
ATOM 1445 C CA . ARG A 1 184 ? 14.537 -3.789 -16.228 1.00 94.19 184 ARG A CA 1
ATOM 1446 C C . ARG A 1 184 ? 14.789 -5.063 -17.020 1.00 94.19 184 ARG A C 1
ATOM 1448 O O . ARG A 1 184 ? 14.032 -6.023 -16.902 1.00 94.19 184 ARG A O 1
ATOM 1455 N N . THR A 1 185 ? 15.868 -5.100 -17.800 1.00 93.12 185 THR A N 1
ATOM 1456 C CA . THR A 1 185 ? 16.233 -6.288 -18.583 1.00 93.12 185 THR A CA 1
ATOM 1457 C C . THR A 1 185 ? 16.484 -7.495 -17.671 1.00 93.12 185 THR A C 1
ATOM 1459 O O . THR A 1 185 ? 16.011 -8.602 -17.944 1.00 93.12 185 THR A O 1
ATOM 1462 N N . ARG A 1 186 ? 17.189 -7.294 -16.546 1.00 93.31 186 ARG A N 1
ATOM 1463 C CA . ARG A 1 186 ? 17.437 -8.355 -15.551 1.00 93.31 186 ARG A CA 1
ATOM 1464 C C . ARG A 1 186 ? 16.150 -8.821 -14.872 1.00 93.31 186 ARG A C 1
ATOM 1466 O O . ARG A 1 186 ? 15.953 -10.029 -14.711 1.00 93.31 186 ARG A O 1
ATOM 1473 N N . GLU A 1 187 ? 15.290 -7.882 -14.490 1.00 92.81 187 GLU A N 1
ATOM 1474 C CA . GLU A 1 187 ? 13.980 -8.153 -13.897 1.00 92.81 187 GLU A CA 1
ATOM 1475 C C . GLU A 1 187 ? 13.100 -8.965 -14.854 1.00 92.81 187 GLU A C 1
ATOM 1477 O O . GLU A 1 187 ? 12.551 -9.995 -14.462 1.00 92.81 187 GLU A O 1
ATOM 1482 N N . TYR A 1 188 ? 13.026 -8.564 -16.125 1.00 89.94 188 TYR A N 1
ATOM 1483 C CA . TYR A 1 188 ? 12.237 -9.247 -17.147 1.00 89.94 188 TYR A CA 1
ATOM 1484 C C . TYR A 1 188 ? 12.672 -10.706 -17.346 1.00 89.94 188 TYR A C 1
ATOM 1486 O O . TYR A 1 188 ? 11.839 -11.614 -17.303 1.00 89.94 188 TYR A O 1
ATOM 1494 N N . GLU A 1 189 ? 13.975 -10.971 -17.485 1.00 89.12 189 GLU A N 1
ATOM 1495 C CA . GLU A 1 189 ? 14.475 -12.349 -17.601 1.00 89.12 189 GLU A CA 1
ATOM 1496 C C . GLU A 1 189 ? 14.255 -13.169 -16.323 1.00 89.12 189 GLU A C 1
ATOM 1498 O O . GLU A 1 189 ? 14.066 -14.389 -16.375 1.00 89.12 189 GLU A O 1
ATOM 1503 N N . SER A 1 190 ? 14.268 -12.533 -15.152 1.00 90.19 190 SER A N 1
ATOM 1504 C CA . SER A 1 190 ? 13.922 -13.214 -13.906 1.00 90.19 190 SER A CA 1
ATOM 1505 C C . SER A 1 190 ? 12.438 -13.573 -13.836 1.00 90.19 190 SER A C 1
ATOM 1507 O O . SER A 1 190 ? 12.103 -14.729 -13.571 1.00 90.19 190 SER A O 1
ATOM 1509 N N . LEU A 1 191 ? 11.553 -12.636 -14.179 1.00 87.44 191 LEU A N 1
ATOM 1510 C CA . LEU A 1 191 ? 10.115 -12.872 -14.247 1.00 87.44 191 LEU A CA 1
ATOM 1511 C C . LEU A 1 191 ? 9.785 -13.994 -15.238 1.00 87.44 191 LEU A C 1
ATOM 1513 O O . LEU A 1 191 ? 9.029 -14.910 -14.914 1.00 87.44 191 LEU A O 1
ATOM 1517 N N . ARG A 1 192 ? 10.412 -13.987 -16.420 1.00 83.50 192 ARG A N 1
ATOM 1518 C CA . ARG A 1 192 ? 10.234 -15.034 -17.434 1.00 83.50 192 ARG A CA 1
ATOM 1519 C C . ARG A 1 192 ? 10.599 -16.420 -16.898 1.00 83.50 192 ARG A C 1
ATOM 1521 O O . ARG A 1 192 ? 9.854 -17.372 -17.135 1.00 83.50 192 ARG A O 1
ATOM 1528 N N . ARG A 1 193 ? 11.701 -16.528 -16.144 1.00 84.25 193 ARG A N 1
ATOM 1529 C CA . ARG A 1 193 ? 12.124 -17.774 -15.478 1.00 84.25 193 ARG A CA 1
ATOM 1530 C C . ARG A 1 193 ? 11.149 -18.208 -14.380 1.00 84.25 193 ARG A C 1
ATOM 1532 O O . ARG A 1 193 ? 10.817 -19.388 -14.311 1.00 84.25 193 ARG A O 1
ATOM 1539 N N . ALA A 1 194 ? 10.664 -17.281 -13.554 1.00 83.00 194 ALA A N 1
ATOM 1540 C CA . ALA A 1 194 ? 9.698 -17.586 -12.494 1.00 83.00 194 ALA A CA 1
ATOM 1541 C C . ALA A 1 194 ? 8.351 -18.084 -13.060 1.00 83.00 194 ALA A C 1
ATOM 1543 O O . ALA A 1 194 ? 7.733 -19.000 -12.511 1.00 83.00 194 ALA A O 1
ATOM 1544 N N . LEU A 1 195 ? 7.912 -17.528 -14.195 1.00 77.31 195 LEU A N 1
ATOM 1545 C CA . LEU A 1 195 ? 6.684 -17.942 -14.879 1.00 77.31 195 LEU A CA 1
ATOM 1546 C C . LEU A 1 195 ? 6.838 -19.274 -15.621 1.00 77.31 195 LEU A C 1
ATOM 1548 O O . LEU A 1 195 ? 5.906 -20.077 -15.621 1.00 77.31 195 LEU A O 1
ATOM 1552 N N . SER A 1 196 ? 7.990 -19.541 -16.249 1.00 73.75 196 SER A N 1
ATOM 1553 C CA . SER A 1 196 ? 8.213 -20.796 -16.986 1.00 73.75 196 SER A CA 1
ATOM 1554 C C . SER A 1 196 ? 8.282 -22.031 -16.086 1.00 73.75 196 SER A C 1
ATOM 1556 O O . SER A 1 196 ? 8.150 -23.143 -16.578 1.00 73.75 196 SER A O 1
ATOM 1558 N N . GLN A 1 197 ? 8.492 -21.854 -14.781 1.00 68.00 197 GLN A N 1
ATOM 1559 C CA . GLN A 1 197 ? 8.468 -22.943 -13.800 1.00 68.00 197 GLN A CA 1
ATOM 1560 C C . GLN A 1 197 ? 7.046 -23.371 -13.394 1.00 68.00 197 GLN A C 1
ATOM 1562 O O . GLN A 1 197 ? 6.891 -24.450 -12.833 1.00 68.00 197 GLN A O 1
ATOM 1567 N N . ASN A 1 198 ? 6.022 -22.547 -13.658 1.00 59.69 198 ASN A N 1
ATOM 1568 C CA . ASN A 1 198 ? 4.677 -22.712 -13.086 1.00 59.69 198 ASN A CA 1
ATOM 1569 C C . ASN A 1 198 ? 3.538 -22.776 -14.121 1.00 59.69 198 ASN A C 1
ATOM 1571 O O . ASN A 1 198 ? 2.408 -23.095 -13.759 1.00 59.69 198 ASN A O 1
ATOM 1575 N N . ILE A 1 199 ? 3.803 -22.462 -15.392 1.00 58.75 199 ILE A N 1
ATOM 1576 C CA . ILE A 1 199 ? 2.816 -22.510 -16.479 1.00 58.75 199 ILE A CA 1
ATOM 1577 C C . ILE A 1 199 ? 3.392 -23.351 -17.618 1.00 58.75 199 ILE A C 1
ATOM 1579 O O . ILE A 1 199 ? 4.431 -22.986 -18.173 1.00 58.75 199 ILE A O 1
ATOM 1583 N N . ASP A 1 200 ? 2.705 -24.445 -17.970 1.00 53.00 200 ASP A N 1
ATOM 1584 C CA . ASP A 1 200 ? 3.019 -25.234 -19.165 1.00 53.00 200 ASP A CA 1
ATOM 1585 C C . ASP A 1 200 ? 3.052 -24.325 -20.401 1.00 53.00 200 ASP A C 1
ATOM 1587 O O . ASP A 1 200 ? 2.214 -23.440 -20.592 1.00 53.00 200 ASP A O 1
ATOM 1591 N N . SER A 1 201 ? 4.073 -24.521 -21.228 1.00 49.19 201 SER A N 1
ATOM 1592 C CA . SER A 1 201 ? 4.394 -23.673 -22.371 1.00 49.19 201 SER A CA 1
ATOM 1593 C C . SER A 1 201 ? 3.225 -23.546 -23.354 1.00 49.19 201 SER A C 1
ATOM 1595 O O . SER A 1 201 ? 2.888 -24.513 -24.034 1.00 49.19 201 SER A O 1
ATOM 1597 N N . MET A 1 202 ? 2.677 -22.338 -23.511 1.00 46.00 202 MET A N 1
ATOM 1598 C CA . MET A 1 202 ? 1.983 -21.954 -24.743 1.00 46.00 202 MET A CA 1
ATOM 1599 C C . MET A 1 202 ? 3.011 -21.343 -25.705 1.00 46.00 202 MET A C 1
ATOM 1601 O O . MET A 1 202 ? 3.753 -20.445 -25.291 1.00 46.00 2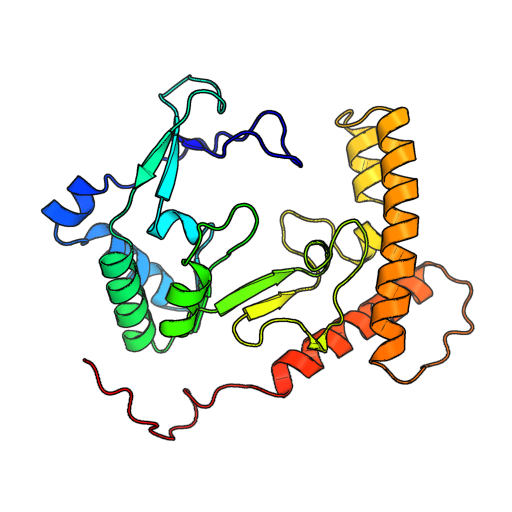02 MET A O 1
ATOM 1605 N N . PRO A 1 203 ? 3.099 -21.817 -26.959 1.00 48.28 203 PRO A N 1
ATOM 1606 C CA . PRO A 1 203 ? 4.020 -21.259 -27.935 1.00 48.28 203 PRO A CA 1
ATOM 1607 C C . PRO A 1 203 ? 3.529 -19.872 -28.352 1.00 48.28 203 PRO A C 1
ATOM 1609 O O . PRO A 1 203 ? 2.352 -19.675 -28.644 1.00 48.28 203 PRO A O 1
ATOM 1612 N N . SER A 1 204 ? 4.441 -18.908 -28.371 1.00 49.84 204 SER A N 1
ATOM 1613 C CA . SER A 1 204 ? 4.219 -17.597 -28.971 1.00 49.84 204 SER A CA 1
ATOM 1614 C C . SER A 1 204 ? 5.346 -17.375 -29.969 1.00 49.84 204 SER A C 1
ATOM 1616 O O . SER A 1 204 ? 6.357 -16.763 -29.635 1.00 49.84 204 SER A O 1
ATOM 1618 N N . ASP A 1 205 ? 5.168 -17.895 -31.183 1.00 50.34 205 ASP A N 1
ATOM 1619 C CA . ASP A 1 205 ? 6.096 -17.755 -32.318 1.00 50.34 205 ASP A CA 1
ATOM 1620 C C . ASP A 1 205 ? 5.998 -16.364 -32.990 1.00 50.34 205 ASP A C 1
ATOM 1622 O O . ASP A 1 205 ? 6.262 -16.214 -34.180 1.00 50.34 205 ASP A O 1
ATOM 1626 N N . THR A 1 206 ? 5.563 -15.334 -32.255 1.00 59.38 206 THR A N 1
ATOM 1627 C CA . THR A 1 206 ? 5.374 -13.970 -32.771 1.00 59.38 206 THR A CA 1
ATOM 1628 C C . THR A 1 206 ? 6.539 -13.065 -32.383 1.00 59.38 206 THR A C 1
ATOM 1630 O O . THR A 1 206 ? 6.923 -13.006 -31.217 1.00 59.38 206 THR A O 1
ATOM 1633 N N . GLU A 1 207 ? 7.046 -12.315 -33.364 1.00 61.91 207 GLU A N 1
ATOM 1634 C CA . GLU A 1 207 ? 8.068 -11.274 -33.193 1.00 61.91 207 GLU A CA 1
ATOM 1635 C C . GLU A 1 207 ? 7.473 -9.882 -32.888 1.00 61.91 207 GLU A C 1
ATOM 1637 O O . GLU A 1 207 ? 8.228 -8.951 -32.622 1.00 61.91 207 GLU A O 1
ATOM 1642 N N . ASP A 1 208 ? 6.141 -9.712 -32.908 1.00 71.88 208 ASP A N 1
ATOM 1643 C CA . ASP A 1 208 ? 5.489 -8.426 -32.612 1.00 71.88 208 ASP A CA 1
ATOM 1644 C C . ASP A 1 208 ? 5.575 -8.102 -31.104 1.00 71.88 208 ASP A C 1
ATOM 1646 O O . ASP A 1 208 ? 4.964 -8.813 -30.293 1.00 71.88 208 ASP A O 1
ATOM 1650 N N . PRO A 1 209 ? 6.268 -7.015 -30.700 1.00 65.38 209 PRO A N 1
ATOM 1651 C CA . PRO A 1 209 ? 6.404 -6.628 -29.298 1.00 65.38 209 PRO A CA 1
ATOM 1652 C C . PRO A 1 209 ? 5.066 -6.448 -28.576 1.00 65.38 209 PRO A C 1
ATOM 1654 O O . PRO A 1 209 ? 4.956 -6.800 -27.402 1.00 65.38 209 PRO A O 1
ATOM 1657 N N . ALA A 1 210 ? 4.030 -5.946 -29.257 1.00 67.81 210 ALA A N 1
ATOM 1658 C CA . ALA A 1 210 ? 2.720 -5.736 -28.642 1.00 67.81 210 ALA A CA 1
ATOM 1659 C C . ALA A 1 210 ? 2.029 -7.067 -28.311 1.00 67.81 210 ALA A C 1
ATOM 1661 O O . ALA A 1 210 ? 1.452 -7.221 -27.233 1.00 67.81 210 ALA A O 1
ATOM 1662 N N . GLN A 1 211 ? 2.136 -8.051 -29.206 1.00 69.19 211 GLN A N 1
ATOM 1663 C CA . GLN A 1 211 ? 1.590 -9.393 -28.984 1.00 69.19 211 GLN A CA 1
ATOM 1664 C C . GLN A 1 211 ? 2.382 -10.161 -27.927 1.00 69.19 211 GLN A C 1
ATOM 1666 O O . GLN A 1 211 ? 1.792 -10.892 -27.134 1.00 69.19 211 GLN A O 1
ATOM 1671 N N . ILE A 1 212 ? 3.702 -9.955 -27.860 1.00 67.81 212 ILE A N 1
ATOM 1672 C CA . ILE A 1 212 ? 4.538 -10.505 -26.787 1.00 67.81 212 ILE A CA 1
ATOM 1673 C C . ILE A 1 212 ? 4.084 -9.942 -25.436 1.00 67.81 212 ILE A C 1
ATOM 1675 O O . ILE A 1 212 ? 3.872 -10.710 -24.499 1.00 67.81 212 ILE A O 1
ATOM 1679 N N . ILE A 1 213 ? 3.885 -8.626 -25.333 1.00 68.69 213 ILE A N 1
ATOM 1680 C CA . ILE A 1 213 ? 3.419 -7.976 -24.102 1.00 68.69 213 ILE A CA 1
ATOM 1681 C C . ILE A 1 213 ? 2.049 -8.511 -23.681 1.00 68.69 213 ILE A C 1
ATOM 1683 O O . ILE A 1 213 ? 1.873 -8.849 -22.511 1.00 68.69 213 ILE A O 1
ATOM 1687 N N . ASP A 1 214 ? 1.101 -8.637 -24.612 1.00 70.19 214 ASP A N 1
ATOM 1688 C CA . ASP A 1 214 ? -0.236 -9.153 -24.300 1.00 70.19 214 ASP A CA 1
ATOM 1689 C C . ASP A 1 214 ? -0.192 -10.624 -23.855 1.00 70.19 214 ASP A C 1
ATOM 1691 O O . ASP A 1 214 ? -0.772 -10.988 -22.829 1.00 70.19 214 ASP A O 1
ATOM 1695 N N . ALA A 1 215 ? 0.591 -11.464 -24.537 1.00 67.56 215 ALA A N 1
ATOM 1696 C CA . ALA A 1 215 ? 0.789 -12.855 -24.143 1.00 67.56 215 ALA A CA 1
ATOM 1697 C C . ALA A 1 215 ? 1.418 -12.972 -22.741 1.00 67.56 215 ALA A C 1
ATOM 1699 O O . ALA A 1 215 ? 0.972 -13.783 -21.925 1.00 67.56 215 ALA A O 1
ATOM 1700 N N . GLN A 1 216 ? 2.425 -12.152 -22.419 1.00 68.75 216 GLN A N 1
ATOM 1701 C CA . GLN A 1 216 ? 3.019 -12.126 -21.076 1.00 68.75 216 GLN A CA 1
ATOM 1702 C C . GLN A 1 216 ? 2.025 -11.622 -20.024 1.00 68.75 216 GLN A C 1
ATOM 1704 O O . GLN A 1 216 ? 1.929 -12.201 -18.940 1.00 68.75 216 GLN A O 1
ATOM 1709 N N . HIS A 1 217 ? 1.235 -10.597 -20.348 1.00 72.44 217 HIS A N 1
ATOM 1710 C CA . HIS A 1 217 ? 0.193 -10.071 -19.470 1.00 72.44 217 HIS A CA 1
ATOM 1711 C C . HIS A 1 217 ? -0.841 -11.149 -19.123 1.00 72.44 217 HIS A C 1
ATOM 1713 O O . HIS A 1 217 ? -1.129 -11.372 -17.944 1.00 72.44 217 HIS A O 1
ATOM 1719 N N . GLN A 1 218 ? -1.337 -11.880 -20.123 1.00 71.56 218 GLN A N 1
ATOM 1720 C CA . GLN A 1 218 ? -2.285 -12.977 -19.920 1.00 71.56 218 GLN A CA 1
ATOM 1721 C C . GLN A 1 218 ? -1.685 -14.112 -19.078 1.00 71.56 218 GLN A C 1
ATOM 1723 O O . GLN A 1 218 ? -2.357 -14.621 -18.180 1.00 71.56 218 GLN A O 1
ATOM 1728 N N . ARG A 1 219 ? -0.411 -14.475 -19.297 1.00 72.62 219 ARG A N 1
ATOM 1729 C CA . ARG A 1 219 ? 0.297 -15.487 -18.486 1.00 72.62 219 ARG A CA 1
ATOM 1730 C C . ARG A 1 219 ? 0.377 -15.089 -17.018 1.00 72.62 219 ARG A C 1
ATOM 1732 O O . ARG A 1 219 ? 0.087 -15.901 -16.144 1.00 72.62 219 ARG A O 1
ATOM 1739 N N . ILE A 1 220 ? 0.753 -13.844 -16.750 1.00 73.88 220 ILE A N 1
ATOM 1740 C CA . ILE A 1 220 ? 0.876 -13.321 -15.389 1.00 73.88 220 ILE A CA 1
ATOM 1741 C C . ILE A 1 220 ? -0.494 -13.296 -14.707 1.00 73.88 220 ILE A C 1
ATOM 1743 O O . ILE A 1 220 ? -0.619 -13.769 -13.580 1.00 73.88 220 ILE A O 1
ATOM 1747 N N . ILE A 1 221 ? -1.537 -12.816 -15.392 1.00 73.75 221 ILE A N 1
ATOM 1748 C CA . ILE A 1 221 ? -2.902 -12.830 -14.851 1.00 73.75 221 ILE A CA 1
ATOM 1749 C C . ILE A 1 221 ? -3.348 -14.262 -14.543 1.00 73.75 221 ILE A C 1
ATOM 1751 O O . ILE A 1 221 ? -3.862 -14.511 -13.456 1.00 73.75 221 ILE A O 1
ATOM 1755 N N . ALA A 1 222 ? -3.133 -15.213 -15.456 1.00 71.19 222 ALA A N 1
ATOM 1756 C CA . ALA A 1 222 ? -3.510 -16.608 -15.245 1.00 71.19 222 ALA A CA 1
ATOM 1757 C C . ALA A 1 222 ? -2.808 -17.217 -14.019 1.00 71.19 222 ALA A C 1
ATOM 1759 O O . ALA A 1 222 ? -3.448 -17.905 -13.223 1.00 71.19 222 ALA A O 1
ATOM 1760 N N . ALA A 1 223 ? -1.521 -16.910 -13.827 1.00 69.75 223 ALA A N 1
ATOM 1761 C CA . ALA A 1 223 ? -0.761 -17.345 -12.659 1.00 69.75 223 ALA A CA 1
ATOM 1762 C C . ALA A 1 223 ? -1.260 -16.710 -11.349 1.00 69.75 223 ALA A C 1
ATOM 1764 O O . ALA A 1 223 ? -1.300 -17.365 -10.313 1.00 69.75 223 ALA A O 1
ATOM 1765 N N . LEU A 1 224 ? -1.674 -15.441 -11.375 1.00 71.00 224 LEU A N 1
ATOM 1766 C CA . LEU A 1 224 ? -2.239 -14.777 -10.197 1.00 71.00 224 LEU A CA 1
ATOM 1767 C C . LEU A 1 224 ? -3.651 -15.292 -9.877 1.00 71.00 224 LEU A C 1
ATOM 1769 O O . LEU A 1 224 ? -4.009 -15.448 -8.711 1.00 71.00 224 LEU A O 1
ATOM 1773 N N . LEU A 1 225 ? -4.457 -15.598 -10.897 1.00 67.62 225 LEU A N 1
ATOM 1774 C CA . LEU A 1 225 ? -5.799 -16.154 -10.719 1.00 67.62 225 LEU A CA 1
ATOM 1775 C C . LEU A 1 225 ? -5.769 -17.580 -10.161 1.00 67.62 225 LEU A C 1
ATOM 1777 O O . LEU A 1 225 ? -6.658 -17.929 -9.379 1.00 67.62 225 LEU A O 1
ATOM 1781 N N . SER A 1 226 ? -4.775 -18.397 -10.525 1.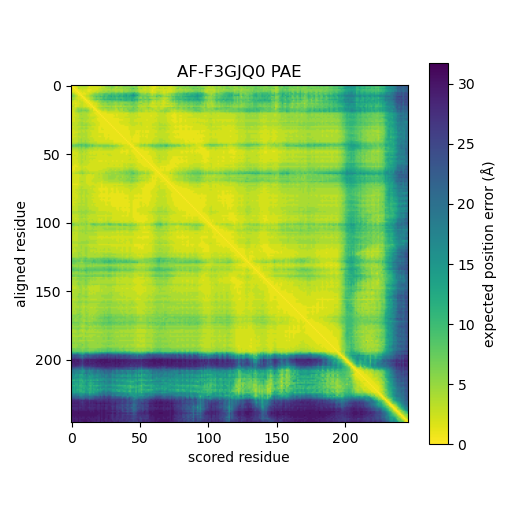00 62.75 226 SER A N 1
ATOM 1782 C CA . SER A 1 226 ? -4.637 -19.754 -9.982 1.00 62.75 226 SER A CA 1
ATOM 1783 C C . SER A 1 226 ? -4.338 -19.745 -8.478 1.00 62.75 226 SER A C 1
ATOM 1785 O O . SER A 1 226 ? -4.886 -20.579 -7.757 1.00 62.75 226 SER A O 1
ATOM 1787 N N . LEU A 1 227 ? -3.597 -18.749 -7.975 1.00 60.94 227 LEU A N 1
ATOM 1788 C CA . LEU A 1 227 ? -3.425 -18.526 -6.533 1.00 60.94 227 LEU A CA 1
ATOM 1789 C C . LEU A 1 227 ? -4.744 -18.189 -5.826 1.00 60.94 227 LEU A C 1
ATOM 1791 O O . LEU A 1 227 ? -5.016 -18.686 -4.734 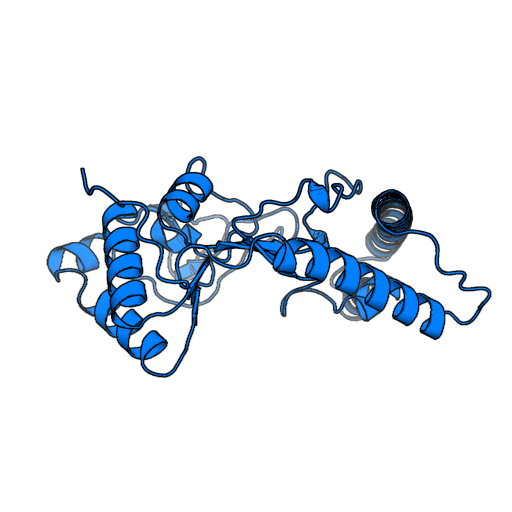1.00 60.94 227 LEU A O 1
ATOM 1795 N N . GLN A 1 228 ? -5.580 -17.355 -6.447 1.00 57.22 228 GLN A N 1
ATOM 1796 C CA . GLN A 1 228 ? -6.819 -16.869 -5.830 1.00 57.22 228 GLN A CA 1
ATOM 1797 C C . GLN A 1 228 ? -7.934 -17.928 -5.813 1.00 57.22 228 GLN A C 1
ATOM 1799 O O . GLN A 1 228 ? -8.742 -17.959 -4.883 1.00 57.22 228 GLN A O 1
ATOM 1804 N N . HIS A 1 229 ? -7.972 -18.829 -6.801 1.00 50.28 229 HIS A N 1
ATOM 1805 C CA . HIS A 1 229 ? -8.982 -19.892 -6.876 1.00 50.28 229 HIS A CA 1
ATOM 1806 C C . HIS A 1 229 ? -8.701 -21.074 -5.942 1.00 50.28 229 HIS A C 1
ATOM 1808 O O . HIS A 1 229 ? -9.649 -21.734 -5.515 1.00 50.28 229 HIS A O 1
ATOM 1814 N N . PHE A 1 230 ? -7.440 -21.339 -5.580 1.00 40.62 230 PHE A N 1
ATOM 1815 C CA . PHE A 1 230 ? -7.109 -22.471 -4.708 1.00 40.62 230 PHE A CA 1
ATOM 1816 C C . PHE A 1 230 ? -7.584 -22.296 -3.256 1.00 40.62 230 PHE A C 1
ATOM 1818 O O . PHE A 1 230 ? -7.766 -23.296 -2.567 1.00 40.62 230 PHE A O 1
ATOM 1825 N N . ASN A 1 231 ? -7.855 -21.065 -2.801 1.00 44.66 231 ASN A N 1
ATOM 1826 C CA . ASN A 1 231 ? -8.106 -20.774 -1.383 1.00 44.66 231 ASN A CA 1
ATOM 1827 C C . ASN A 1 231 ? -9.299 -19.839 -1.109 1.00 44.66 231 ASN A C 1
ATOM 1829 O O . ASN A 1 231 ? -9.387 -19.246 -0.032 1.00 44.66 231 ASN A O 1
ATOM 1833 N N . ALA A 1 232 ? -10.254 -19.720 -2.040 1.00 36.69 232 ALA A N 1
ATOM 1834 C CA . ALA A 1 232 ? -11.456 -18.909 -1.845 1.00 36.69 232 ALA A CA 1
ATOM 1835 C C . ALA A 1 232 ? -12.299 -19.380 -0.628 1.00 36.69 232 ALA A C 1
ATOM 1837 O O . ALA A 1 232 ? -13.151 -20.259 -0.717 1.00 36.69 232 ALA A O 1
ATOM 1838 N N . LEU A 1 233 ? -12.062 -18.722 0.513 1.00 40.00 233 LEU A N 1
ATOM 1839 C CA . LEU A 1 233 ? -12.978 -18.438 1.626 1.00 40.00 233 LEU A CA 1
ATOM 1840 C C . LEU A 1 233 ? -13.702 -19.640 2.281 1.00 40.00 233 LEU A C 1
ATOM 1842 O O . LEU A 1 233 ? -14.897 -19.858 2.049 1.00 40.00 233 LEU A O 1
ATOM 1846 N N . PRO A 1 234 ? -13.095 -20.301 3.289 1.00 36.31 234 PRO A N 1
ATOM 1847 C CA . PRO A 1 234 ? -13.860 -21.108 4.245 1.00 36.31 234 PRO A CA 1
ATOM 1848 C C . PRO A 1 234 ? -14.807 -20.256 5.112 1.00 36.31 234 PRO A C 1
ATOM 1850 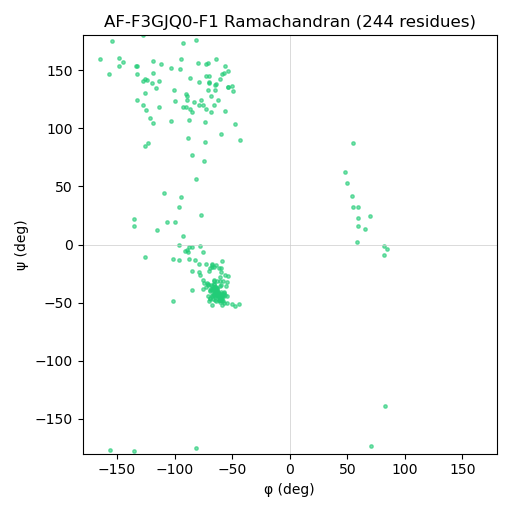O O . PRO A 1 234 ? -15.742 -20.781 5.708 1.00 36.31 234 PRO A O 1
ATOM 1853 N N . CYS A 1 235 ? -14.574 -18.940 5.207 1.00 37.44 235 CYS A N 1
ATOM 1854 C CA . CYS A 1 235 ? -15.267 -18.089 6.178 1.00 37.44 235 CYS A CA 1
ATOM 1855 C C . CYS A 1 235 ? -16.643 -17.582 5.704 1.00 37.44 235 CYS A C 1
ATOM 1857 O O . CYS A 1 235 ? -17.503 -17.290 6.530 1.00 37.44 235 CYS A O 1
ATOM 1859 N N . PHE A 1 236 ? -16.899 -17.535 4.391 1.00 39.25 236 PHE A N 1
ATOM 1860 C CA . PHE A 1 236 ? -18.210 -17.133 3.851 1.00 39.25 236 PHE A CA 1
ATOM 1861 C C . PHE A 1 236 ? -19.130 -18.319 3.527 1.00 39.25 236 PHE A C 1
ATOM 1863 O O . PHE A 1 236 ? -20.338 -18.142 3.381 1.00 39.25 236 PHE A O 1
ATOM 1870 N N . THR A 1 237 ? -18.599 -19.543 3.490 1.00 34.16 237 THR A N 1
ATOM 1871 C CA . THR A 1 237 ? -19.347 -20.771 3.175 1.00 34.16 237 THR A CA 1
ATOM 1872 C C . THR A 1 237 ? -19.855 -21.497 4.426 1.00 34.16 237 THR A C 1
ATOM 1874 O O . THR A 1 237 ? -19.799 -22.716 4.505 1.00 34.16 237 THR A O 1
ATOM 1877 N N . GLY A 1 238 ? -20.350 -20.780 5.443 1.00 31.22 238 GLY A N 1
ATOM 1878 C CA . GLY A 1 238 ? -21.189 -21.345 6.519 1.00 31.22 238 GLY A CA 1
ATOM 1879 C C . GLY A 1 238 ? -20.616 -22.497 7.370 1.00 31.22 238 GLY A C 1
ATOM 1880 O O . GLY A 1 238 ? -21.306 -22.987 8.265 1.00 31.22 238 GLY A O 1
ATOM 1881 N N . ARG A 1 239 ? -19.373 -22.945 7.160 1.00 27.52 239 ARG A N 1
ATOM 1882 C CA . ARG A 1 239 ? -18.723 -23.953 8.001 1.00 27.52 239 ARG A CA 1
ATOM 1883 C C . ARG A 1 239 ? -18.021 -23.257 9.155 1.00 27.52 239 ARG A C 1
ATOM 1885 O O . ARG A 1 239 ? -16.853 -22.899 9.076 1.00 27.52 239 ARG A O 1
ATOM 1892 N N . LEU A 1 240 ? -18.771 -23.127 10.248 1.00 34.03 240 LEU A N 1
ATOM 1893 C CA . LEU A 1 240 ? -18.293 -22.876 11.607 1.00 34.03 240 LEU A CA 1
ATOM 1894 C C . LEU A 1 240 ? -17.062 -23.745 11.936 1.00 34.03 240 LEU A C 1
ATOM 1896 O O . LEU A 1 240 ? -17.187 -24.835 12.496 1.00 34.03 240 LEU A O 1
ATOM 1900 N N . ARG A 1 241 ? -15.853 -23.250 11.662 1.00 30.27 241 ARG A N 1
ATOM 1901 C CA . ARG A 1 241 ? -14.716 -23.543 12.533 1.00 30.27 241 ARG A CA 1
ATOM 1902 C C . ARG A 1 241 ? -14.767 -22.511 13.645 1.00 30.27 241 ARG A C 1
ATOM 1904 O O . ARG A 1 241 ? -14.690 -21.315 13.400 1.00 30.27 241 ARG A O 1
ATOM 1911 N N . ARG A 1 242 ? -15.012 -23.004 14.857 1.00 28.66 242 ARG A N 1
ATOM 1912 C CA . ARG A 1 242 ? -15.105 -22.235 16.097 1.00 28.66 242 ARG A CA 1
ATOM 1913 C C . ARG A 1 242 ? -13.916 -21.271 16.210 1.00 28.66 242 ARG A C 1
ATOM 1915 O O . ARG A 1 242 ? -12.828 -21.693 16.579 1.00 28.66 242 ARG A O 1
ATOM 1922 N N . CYS A 1 243 ? -14.143 -19.987 15.953 1.00 26.38 243 CYS A N 1
ATOM 1923 C CA . CYS A 1 243 ? -13.349 -18.926 16.557 1.00 26.38 243 CYS A CA 1
ATOM 1924 C C . CYS A 1 243 ? -13.787 -18.838 18.022 1.00 26.38 243 CYS A C 1
ATOM 1926 O O . CYS A 1 243 ? -14.746 -18.147 18.360 1.00 26.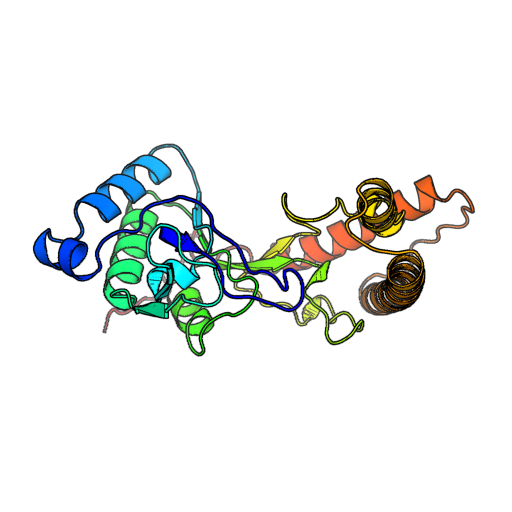38 243 CYS A O 1
ATOM 1928 N N . THR A 1 244 ? -13.152 -19.620 18.892 1.00 25.59 244 THR A N 1
ATOM 1929 C CA . THR A 1 244 ? -13.205 -19.369 20.333 1.00 25.59 244 THR A CA 1
ATOM 1930 C C . THR A 1 244 ? -12.442 -18.083 20.607 1.00 25.59 244 THR A C 1
ATOM 1932 O O . THR A 1 244 ? -11.238 -18.015 20.382 1.00 25.59 244 THR A O 1
ATOM 1935 N N . VAL A 1 245 ? -13.174 -17.069 21.059 1.00 31.23 245 VAL A N 1
ATOM 1936 C CA . VAL A 1 245 ? -12.621 -15.869 21.685 1.00 31.23 245 VAL A CA 1
ATOM 1937 C C . VAL A 1 245 ? -11.974 -16.303 23.000 1.00 31.23 245 VAL A C 1
ATOM 1939 O O . VAL A 1 245 ? -12.658 -16.867 23.856 1.00 31.23 245 VAL A O 1
ATOM 1942 N N . ALA A 1 246 ? -10.675 -16.058 23.132 1.00 31.41 246 ALA A N 1
ATOM 1943 C CA . ALA A 1 246 ? -9.954 -15.990 24.397 1.00 31.41 246 ALA A CA 1
ATOM 1944 C C . ALA A 1 246 ? -9.170 -14.675 24.410 1.00 31.41 246 ALA A C 1
ATOM 1946 O O . ALA A 1 246 ? -8.615 -14.326 23.340 1.00 31.41 246 ALA A O 1
#

Mean predicted aligned error: 8.02 Å

Foldseek 3Di:
DFWAAQDPVRNQTGDPPDDDDDQVNCVVVVNVVVLVVLCVQLVPDQADEDEQLCVLAWTWDDDVPDGSNRTDIDGHPNVVSLVSNLVSCVVSNHAAEYAQDDDHDPPPVVVCVVSLHAYEAEQVPCADQLAHDQLVPDDLSHQYDPHDPVDDDLLCLLVVVVLVVCPVVVVDDPVVSVVVVVSSVSNVVNLVVSLPVPDDDDDDPDPDSVVVSVVVVVSVVVSSVVSNVVDPDPPVVPDDPDPDDD

InterPro domains:
  IPR003385 Glycoside hydrolase, family 77 [PF02446] (3-205)
  IPR003385 Glycoside hydrolase, family 77 [PTHR32438] (4-183)
  IPR017853 Glycoside hydrolase superfamily [SSF51445] (4-172)

pLDDT: mean 84.84, std 18.04, range [25.59, 98.69]

Radius of gyration: 20.94 Å; Cα contacts (8 Å, |Δi|>4): 300; chains: 1; bounding box: 46×49×58 Å

Organism: NCBI:txid629263